Protein AF-A0A2T3M3Y5-F1 (afdb_monomer)

Structure (mmCIF, N/CA/C/O backbone):
data_AF-A0A2T3M3Y5-F1
#
_entry.id   AF-A0A2T3M3Y5-F1
#
loop_
_atom_site.group_PDB
_atom_site.id
_atom_site.type_symbol
_atom_site.label_atom_id
_atom_site.label_alt_id
_atom_site.label_comp_id
_atom_site.label_asym_id
_atom_site.label_entity_id
_atom_site.label_seq_id
_atom_site.pdbx_PDB_ins_code
_atom_site.Cartn_x
_atom_site.Cartn_y
_atom_site.Cartn_z
_atom_site.occupancy
_atom_site.B_iso_or_equiv
_atom_site.auth_seq_id
_atom_site.auth_comp_id
_atom_site.auth_asym_id
_atom_site.auth_atom_id
_atom_site.pdbx_PDB_model_num
ATOM 1 N N . ALA A 1 1 ? -26.005 1.801 27.531 1.00 94.06 1 ALA A N 1
ATOM 2 C CA . ALA A 1 1 ? -24.628 1.594 27.050 1.00 94.06 1 ALA A CA 1
ATOM 3 C C . ALA A 1 1 ? -24.619 1.204 25.573 1.00 94.06 1 ALA A C 1
ATOM 5 O O . ALA A 1 1 ? -24.366 2.079 24.761 1.00 94.06 1 ALA A O 1
ATOM 6 N N . PHE A 1 2 ? -24.997 -0.025 25.191 1.00 97.81 2 PHE A N 1
ATOM 7 C CA . PHE A 1 2 ? -24.933 -0.450 23.780 1.00 97.81 2 PHE A CA 1
ATOM 8 C C . PHE A 1 2 ? -25.790 0.396 22.815 1.00 97.81 2 PHE A C 1
ATOM 10 O O . PHE A 1 2 ? -25.309 0.777 21.758 1.00 97.81 2 PHE A O 1
ATOM 17 N N . THR A 1 3 ? -27.000 0.814 23.206 1.00 97.75 3 THR A N 1
ATOM 18 C CA . THR A 1 3 ? -27.830 1.731 22.394 1.00 97.75 3 THR A CA 1
ATOM 19 C C . THR A 1 3 ? -27.119 3.042 22.041 1.00 97.75 3 THR A C 1
ATOM 21 O O . THR A 1 3 ? -27.344 3.586 20.969 1.00 97.75 3 THR A O 1
ATOM 24 N N . SER A 1 4 ? -26.239 3.551 22.910 1.00 97.56 4 SER A N 1
ATOM 25 C CA . SER A 1 4 ? -25.453 4.754 22.616 1.00 97.56 4 SER A CA 1
ATOM 26 C C . SER A 1 4 ? -24.459 4.510 21.481 1.00 97.56 4 SER A C 1
ATOM 28 O O . SER A 1 4 ? -24.281 5.388 20.650 1.00 97.56 4 SER A O 1
ATOM 30 N N . VAL A 1 5 ? -2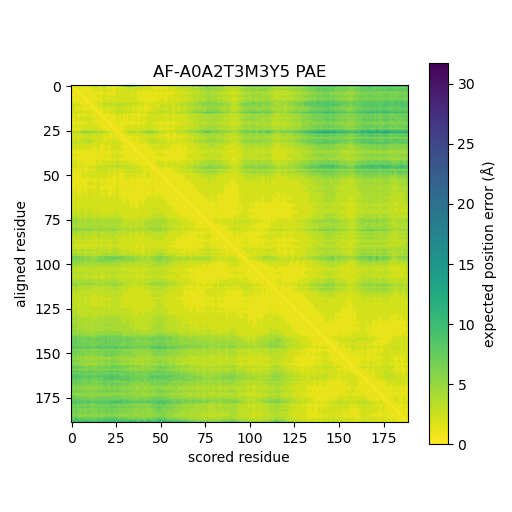3.866 3.312 21.415 1.00 98.38 5 VAL A N 1
ATOM 31 C CA . VAL A 1 5 ? -22.973 2.900 20.320 1.00 98.38 5 VAL A CA 1
ATOM 32 C C . VAL A 1 5 ? -23.743 2.789 19.006 1.00 98.38 5 VAL A C 1
ATOM 34 O O . VAL A 1 5 ? -23.290 3.304 17.993 1.00 98.38 5 VAL A O 1
ATOM 37 N N . GLN A 1 6 ? -24.934 2.181 19.026 1.00 98.31 6 GLN A N 1
ATOM 38 C CA . GLN A 1 6 ? -25.781 2.097 17.830 1.00 98.31 6 GLN A CA 1
ATOM 39 C C . GLN A 1 6 ? -26.158 3.482 17.301 1.00 98.31 6 GLN A C 1
ATOM 41 O O . GLN A 1 6 ? -26.104 3.717 16.100 1.00 98.31 6 GLN A O 1
ATOM 46 N N . GLN A 1 7 ? -26.513 4.403 18.202 1.00 98.00 7 GLN A N 1
ATOM 47 C CA . GLN A 1 7 ? -26.807 5.784 17.828 1.00 98.00 7 GLN A CA 1
ATOM 48 C C . GLN A 1 7 ? -25.583 6.475 17.227 1.00 98.00 7 GLN A C 1
ATOM 50 O O . GLN A 1 7 ? -25.734 7.121 16.201 1.00 98.00 7 GLN A O 1
ATOM 55 N N . ALA A 1 8 ? -24.401 6.294 17.824 1.00 98.06 8 ALA A N 1
ATOM 56 C CA . ALA A 1 8 ? -23.156 6.871 17.327 1.00 98.06 8 ALA A CA 1
ATOM 57 C C . ALA A 1 8 ? -22.806 6.407 15.906 1.00 98.06 8 ALA A C 1
ATOM 59 O O . ALA A 1 8 ? -22.487 7.247 15.072 1.00 98.06 8 ALA A O 1
ATOM 60 N N . ALA A 1 9 ? -22.922 5.104 15.628 1.00 97.62 9 ALA A N 1
ATOM 61 C CA . ALA A 1 9 ? -22.722 4.553 14.285 1.00 97.62 9 ALA A CA 1
ATOM 62 C C . ALA A 1 9 ? -23.732 5.146 13.287 1.00 97.62 9 ALA A C 1
ATOM 64 O O . ALA A 1 9 ? -23.363 5.761 12.295 1.00 97.62 9 ALA A O 1
ATOM 65 N N . ASN A 1 10 ? -25.028 5.089 13.616 1.00 97.19 10 ASN A N 1
ATOM 66 C CA . ASN A 1 10 ? -26.085 5.600 12.737 1.00 97.19 10 ASN A CA 1
ATOM 67 C C . ASN A 1 10 ? -25.976 7.110 12.452 1.00 97.19 10 ASN A C 1
ATOM 69 O O . ASN A 1 10 ? -26.445 7.569 11.411 1.00 97.19 10 ASN A O 1
ATOM 73 N N . SER A 1 11 ? -25.439 7.897 13.392 1.00 97.19 11 SER A N 1
ATOM 74 C CA . SER A 1 11 ? -25.263 9.343 13.228 1.00 97.19 11 SER A CA 1
ATOM 75 C C . SER A 1 11 ? -23.893 9.747 12.686 1.00 97.19 11 SER A C 1
ATOM 77 O O . SER A 1 11 ? -23.721 10.928 12.391 1.00 97.19 11 SER A O 1
ATOM 79 N N . GLY A 1 12 ? -22.931 8.821 12.597 1.00 97.44 12 GLY A N 1
ATOM 80 C CA . GLY A 1 12 ? -21.529 9.137 12.307 1.00 97.44 12 GLY A CA 1
ATOM 81 C C . GLY A 1 12 ? -20.889 10.053 13.359 1.00 97.44 12 GLY A C 1
ATOM 82 O O . GLY A 1 12 ? -20.064 10.894 13.020 1.00 97.44 12 GLY A O 1
ATOM 83 N N . ASP A 1 13 ? -21.317 9.955 14.624 1.00 97.88 13 ASP A N 1
ATOM 84 C CA . ASP A 1 13 ? -20.788 10.773 15.727 1.00 97.88 13 ASP A CA 1
ATOM 85 C C . ASP A 1 13 ? -20.611 9.920 16.987 1.00 97.88 13 ASP A C 1
ATOM 87 O O . ASP A 1 13 ? -21.551 9.685 17.756 1.00 97.88 13 ASP A O 1
ATOM 91 N N . ALA A 1 14 ? -19.377 9.477 17.225 1.00 97.81 14 ALA A N 1
ATOM 92 C CA . ALA A 1 14 ? -19.000 8.699 18.395 1.00 97.81 14 ALA A CA 1
ATOM 93 C C . ALA A 1 14 ? -18.346 9.550 19.491 1.00 97.81 14 ALA A C 1
ATOM 95 O O . ALA A 1 14 ? -17.758 8.997 20.427 1.00 97.81 14 ALA A O 1
ATOM 96 N N . SER A 1 15 ? -18.488 10.882 19.460 1.00 96.50 15 SER A N 1
ATOM 97 C CA . SER A 1 15 ? -17.907 11.794 20.461 1.00 96.50 15 SER A CA 1
ATOM 98 C C . SER A 1 15 ? -18.300 11.447 21.905 1.00 96.50 15 SER A C 1
ATOM 100 O O . SER A 1 15 ? -17.492 11.589 22.825 1.00 96.50 15 SER A O 1
ATOM 102 N N . ASN A 1 16 ? -19.510 10.912 22.097 1.00 95.25 16 ASN A N 1
ATOM 103 C CA . ASN A 1 16 ? -20.049 10.502 23.396 1.00 95.25 16 ASN A CA 1
ATOM 104 C C . ASN A 1 16 ? -19.650 9.075 23.827 1.00 95.25 16 ASN A C 1
ATOM 106 O O . ASN A 1 16 ? -19.978 8.651 24.942 1.00 95.25 16 ASN A O 1
ATOM 110 N N . ILE A 1 17 ? -18.950 8.312 22.982 1.00 98.25 17 ILE A N 1
ATOM 111 C CA . ILE A 1 17 ? -18.514 6.949 23.301 1.00 98.25 17 ILE A CA 1
ATOM 112 C C . ILE A 1 17 ? -17.210 7.002 24.097 1.00 98.25 17 ILE A C 1
ATOM 114 O O . ILE A 1 17 ? -16.112 7.144 23.566 1.00 98.25 17 ILE A O 1
ATOM 118 N N . THR A 1 18 ? -17.336 6.880 25.415 1.00 97.94 18 THR A N 1
ATOM 119 C CA . THR A 1 18 ? -16.201 6.854 26.348 1.00 97.94 18 THR A CA 1
ATOM 120 C C . THR A 1 18 ? -15.878 5.429 26.800 1.00 97.94 18 THR A C 1
ATOM 122 O O . THR A 1 18 ? -16.712 4.528 26.696 1.00 97.94 18 THR A O 1
ATOM 125 N N . ALA A 1 19 ? -14.700 5.225 27.402 1.00 97.88 19 ALA A N 1
ATOM 126 C CA . ALA A 1 19 ? -14.348 3.946 28.029 1.00 97.88 19 ALA A CA 1
ATOM 127 C C . ALA A 1 19 ? -15.374 3.508 29.094 1.00 97.88 19 ALA A C 1
ATOM 129 O O . ALA A 1 19 ? -15.642 2.322 29.246 1.00 97.88 19 ALA A O 1
ATOM 130 N N . SER A 1 20 ? -15.998 4.461 29.799 1.00 97.88 20 SER A N 1
ATOM 131 C CA . SER A 1 20 ? -17.076 4.172 30.756 1.00 97.88 20 SER A CA 1
ATOM 132 C C . SER A 1 20 ? -18.322 3.610 30.060 1.00 97.88 20 SER A C 1
ATOM 134 O O . SER A 1 20 ? -18.911 2.642 30.537 1.00 97.88 20 SER A O 1
ATOM 136 N N . VAL A 1 21 ? -18.695 4.164 28.898 1.00 98.00 21 VAL A N 1
ATOM 137 C CA . VAL A 1 21 ? -19.825 3.663 28.096 1.00 98.00 21 VAL A CA 1
ATOM 138 C C . VAL A 1 21 ? -19.554 2.241 27.609 1.00 98.00 21 VAL A C 1
ATOM 140 O O . VAL A 1 21 ? -20.422 1.385 27.774 1.00 98.00 21 VAL A O 1
ATOM 143 N N . LEU A 1 22 ? -18.362 1.970 27.063 1.00 98.25 22 LEU A N 1
ATOM 144 C CA . LEU A 1 22 ? -17.989 0.624 26.613 1.00 98.25 22 LEU A CA 1
ATOM 145 C C . LEU A 1 22 ? -17.912 -0.371 27.781 1.00 98.25 22 LEU A C 1
ATOM 147 O O . LEU A 1 22 ? -18.459 -1.466 27.685 1.00 98.25 22 LEU A O 1
ATOM 151 N N . GLY A 1 23 ? -17.347 0.029 28.924 1.00 97.94 23 GLY A N 1
ATOM 152 C CA . GLY A 1 23 ? -17.235 -0.816 30.121 1.00 97.94 23 GLY A CA 1
ATOM 153 C C . GLY A 1 23 ? -18.569 -1.213 30.764 1.00 97.94 23 GLY A C 1
ATOM 154 O O . GLY A 1 23 ? -18.626 -2.170 31.531 1.00 97.94 23 GLY A O 1
ATOM 155 N N . GLN A 1 24 ? -19.662 -0.515 30.444 1.00 98.31 24 GLN A N 1
ATOM 156 C CA . GLN A 1 24 ? -21.014 -0.891 30.870 1.00 98.31 24 GLN A CA 1
ATOM 157 C C . GLN A 1 24 ? -21.667 -1.950 29.962 1.00 98.31 24 GLN A C 1
ATOM 159 O O . GLN A 1 24 ? -22.750 -2.448 30.283 1.00 98.31 24 GLN A O 1
ATOM 164 N N . ILE A 1 25 ? -21.060 -2.290 28.820 1.00 98.06 25 ILE A N 1
ATOM 165 C CA . ILE A 1 25 ? -21.560 -3.320 27.905 1.00 98.06 25 ILE A CA 1
ATOM 166 C C . ILE A 1 25 ? -21.048 -4.679 28.387 1.00 98.06 25 ILE A C 1
ATOM 168 O O . ILE A 1 25 ? -19.849 -4.936 28.445 1.00 98.06 25 ILE A O 1
ATOM 172 N N . ARG A 1 26 ? -21.971 -5.567 28.770 1.00 97.06 26 ARG A N 1
ATOM 173 C CA . ARG A 1 26 ? -21.623 -6.897 29.287 1.00 97.06 26 ARG A CA 1
ATOM 174 C C . ARG A 1 26 ? -20.848 -7.701 28.240 1.00 97.06 26 ARG A C 1
ATOM 176 O O . ARG A 1 26 ? -21.279 -7.761 27.096 1.00 97.06 26 ARG A O 1
ATOM 183 N N . ALA A 1 27 ? -19.791 -8.379 28.691 1.00 93.88 27 ALA A N 1
ATOM 184 C CA . ALA A 1 27 ? -18.929 -9.253 27.888 1.00 93.88 27 ALA A CA 1
ATOM 185 C C . ALA A 1 27 ? -18.137 -8.560 26.764 1.00 93.88 27 ALA A C 1
ATOM 187 O O . ALA A 1 27 ? -17.523 -9.256 25.963 1.00 93.88 27 ALA A O 1
ATOM 188 N N . LEU A 1 28 ? -18.109 -7.225 26.733 1.00 98.00 28 LEU A N 1
ATOM 189 C CA . LEU A 1 28 ? -17.247 -6.478 25.828 1.00 98.00 28 LEU A CA 1
ATOM 190 C C . LEU A 1 28 ? -15.829 -6.377 26.410 1.00 98.00 28 LEU A C 1
ATOM 192 O O . LEU A 1 28 ? -15.655 -5.995 27.571 1.00 98.00 28 LEU A O 1
ATOM 196 N N . THR A 1 29 ? -14.823 -6.685 25.601 1.00 97.69 29 THR A N 1
ATOM 197 C CA . THR A 1 29 ? -13.400 -6.523 25.923 1.00 97.69 29 THR A CA 1
ATOM 198 C C . THR A 1 29 ? -12.788 -5.465 25.020 1.00 97.69 29 THR A C 1
ATOM 200 O O . THR A 1 29 ? -13.003 -5.492 23.814 1.00 97.69 29 THR A O 1
ATOM 203 N N . PHE A 1 30 ? -12.051 -4.516 25.598 1.00 98.38 30 PHE A N 1
ATOM 204 C CA . PHE A 1 30 ? -11.441 -3.411 24.858 1.00 98.38 30 PHE A CA 1
ATOM 205 C C . PHE A 1 30 ? -10.237 -2.842 25.618 1.00 98.38 30 PHE A C 1
ATOM 207 O O . PHE A 1 30 ? -10.148 -2.970 26.845 1.00 98.38 30 PHE A O 1
ATOM 214 N N . SER A 1 31 ? -9.338 -2.165 24.904 1.00 97.69 31 SER A N 1
ATOM 215 C CA . SER A 1 31 ? -8.232 -1.406 25.491 1.00 97.69 31 SER A CA 1
ATOM 216 C C . SER A 1 31 ? -8.593 0.074 25.600 1.00 97.69 31 SER A C 1
ATOM 218 O O . SER A 1 31 ? -8.824 0.753 24.602 1.00 97.69 31 SER A O 1
ATOM 220 N N . SER A 1 32 ? -8.605 0.631 26.813 1.00 96.38 32 SER A N 1
ATOM 221 C CA . SER A 1 32 ? -8.929 2.054 27.008 1.00 96.38 32 SER A CA 1
ATOM 222 C C . SER A 1 32 ? -7.941 3.012 26.323 1.00 96.38 32 SER A C 1
ATOM 224 O O . SER A 1 32 ? -8.305 4.157 26.057 1.00 96.38 32 SER A O 1
ATOM 226 N N . GLY A 1 33 ? -6.728 2.553 25.993 1.00 96.50 33 GLY A N 1
ATOM 227 C CA . GLY A 1 33 ? -5.750 3.323 25.217 1.00 96.50 33 GLY A CA 1
ATOM 228 C C . GLY A 1 33 ? -6.176 3.582 23.768 1.00 96.50 33 GLY A C 1
ATOM 229 O O . GLY A 1 33 ? -5.780 4.590 23.192 1.00 96.50 33 GLY A O 1
ATOM 230 N N . ASN A 1 34 ? -7.053 2.741 23.211 1.00 97.81 34 ASN A N 1
ATOM 231 C CA . ASN A 1 34 ? -7.428 2.757 21.792 1.00 97.81 34 ASN A CA 1
ATOM 232 C C . ASN A 1 34 ? -8.780 3.451 21.533 1.00 97.81 34 ASN A C 1
ATOM 234 O O . ASN A 1 34 ? -9.328 3.392 20.436 1.00 97.81 34 ASN A O 1
ATOM 238 N N . MET A 1 35 ? -9.326 4.163 22.527 1.00 98.12 35 MET A N 1
ATOM 239 C CA . MET A 1 35 ? -10.656 4.791 22.453 1.00 98.12 35 MET A CA 1
ATOM 240 C C . MET A 1 35 ? -10.830 5.806 21.317 1.00 98.12 35 MET A C 1
ATOM 242 O O . MET A 1 35 ? -11.957 6.058 20.898 1.00 98.12 35 MET A O 1
ATOM 246 N N . LEU A 1 36 ? -9.759 6.456 20.858 1.00 97.56 36 LEU A N 1
ATOM 247 C CA . LEU A 1 36 ? -9.827 7.325 19.677 1.00 97.56 36 LEU A CA 1
ATOM 248 C C . LEU A 1 36 ? -10.077 6.495 18.414 1.00 97.56 36 LEU A C 1
ATOM 250 O O . LEU A 1 36 ? -11.010 6.787 17.674 1.00 97.56 36 LEU A O 1
ATOM 254 N N . SER A 1 37 ? -9.309 5.422 18.231 1.00 98.19 37 SER A N 1
ATOM 255 C CA . SER A 1 37 ? -9.429 4.515 17.089 1.00 98.19 37 SER A CA 1
ATOM 256 C C . SER A 1 37 ? -10.775 3.795 17.066 1.00 98.19 37 SER A C 1
ATOM 258 O O . SER A 1 37 ? -11.403 3.727 16.016 1.00 98.19 37 SER A O 1
ATOM 260 N N . TYR A 1 38 ? -11.276 3.331 18.217 1.00 98.62 38 TYR A N 1
ATOM 261 C CA . TYR A 1 38 ? -12.608 2.719 18.280 1.00 98.62 38 TYR A CA 1
ATOM 262 C C . TYR A 1 38 ? -13.716 3.701 17.900 1.00 98.62 38 TYR A C 1
ATOM 264 O O . TYR A 1 38 ? -14.657 3.308 17.224 1.00 98.62 38 TYR A O 1
ATOM 272 N N . ARG A 1 39 ? -13.622 4.969 18.322 1.00 98.56 39 ARG A N 1
ATOM 273 C CA . ARG A 1 39 ? -14.619 5.989 17.963 1.00 98.56 39 ARG A CA 1
ATOM 274 C C . ARG A 1 39 ? -14.638 6.258 16.469 1.00 98.56 39 ARG A C 1
ATOM 276 O O . ARG A 1 39 ? -15.707 6.163 15.886 1.00 98.56 39 ARG A O 1
ATOM 283 N N . SER A 1 40 ? -13.469 6.491 15.874 1.00 97.81 40 SER A N 1
ATOM 284 C CA . SER A 1 40 ? -13.348 6.660 14.423 1.00 97.81 40 SER A CA 1
ATOM 285 C C . SER A 1 40 ? -13.942 5.460 13.684 1.00 97.81 40 SER A C 1
ATOM 287 O O . SER A 1 40 ? -14.761 5.629 12.795 1.00 97.81 40 SER A O 1
ATOM 289 N N . ALA A 1 41 ? -13.610 4.239 14.113 1.00 98.06 41 ALA A N 1
ATOM 290 C CA . ALA A 1 41 ? -14.135 3.038 13.477 1.00 98.06 41 ALA A CA 1
ATOM 291 C C . ALA A 1 41 ? -15.656 2.890 13.643 1.00 98.06 41 ALA A C 1
ATOM 293 O O . ALA A 1 41 ? -16.308 2.422 12.725 1.00 98.06 41 ALA A O 1
ATOM 294 N N . ILE A 1 42 ? -16.232 3.289 14.784 1.00 98.50 42 ILE A N 1
ATOM 295 C CA . ILE A 1 42 ? -17.690 3.307 14.990 1.00 98.50 42 ILE A CA 1
ATOM 296 C C . ILE A 1 42 ? -18.362 4.339 14.074 1.00 98.50 42 ILE A C 1
ATOM 298 O O . ILE A 1 42 ? -19.447 4.060 13.579 1.00 98.50 42 ILE A O 1
ATOM 302 N N . GLU A 1 43 ? -17.749 5.505 13.861 1.00 98.12 43 GLU A N 1
ATOM 303 C CA . GLU A 1 43 ? -18.265 6.561 12.971 1.00 98.12 43 GLU A CA 1
ATOM 304 C C . GLU A 1 43 ? -18.304 6.118 11.502 1.00 98.12 43 GLU A C 1
ATOM 306 O O . GLU A 1 43 ? -19.202 6.530 10.769 1.00 98.12 43 GLU A O 1
ATOM 311 N N . ASP A 1 44 ? -17.378 5.244 11.099 1.00 96.88 44 ASP A N 1
ATOM 312 C CA . ASP A 1 44 ? -17.328 4.664 9.753 1.00 96.88 44 ASP A CA 1
ATOM 313 C C . ASP A 1 44 ? -18.385 3.563 9.527 1.00 96.88 44 ASP A C 1
ATOM 315 O O . ASP A 1 44 ? -18.694 3.214 8.383 1.00 96.88 44 ASP A O 1
ATOM 319 N N . GLU A 1 45 ? -18.956 2.990 10.594 1.00 97.50 45 GLU A N 1
ATOM 320 C CA . GLU A 1 45 ? -19.971 1.942 10.480 1.00 97.50 45 GLU A CA 1
ATOM 321 C C . GLU A 1 45 ? -21.367 2.530 10.243 1.00 97.50 45 GLU A C 1
ATOM 323 O O . GLU A 1 45 ? -21.877 3.332 11.019 1.00 97.50 45 GLU A O 1
ATOM 328 N N . SER A 1 46 ? -22.067 2.027 9.224 1.00 95.44 46 SER A N 1
ATOM 329 C CA . SER A 1 46 ? -23.465 2.420 8.968 1.00 95.44 46 SER A CA 1
ATOM 330 C C . SER A 1 46 ? -24.461 1.894 10.011 1.00 95.44 46 SER A C 1
ATOM 332 O O . SER A 1 46 ? -25.540 2.463 10.170 1.00 95.44 46 SER A O 1
ATOM 334 N N . ALA A 1 47 ? -24.124 0.792 10.690 1.00 97.12 47 ALA A N 1
ATOM 335 C CA . ALA A 1 47 ? -24.896 0.205 11.779 1.00 97.12 47 ALA A CA 1
ATOM 336 C C . ALA A 1 47 ? -24.061 -0.836 12.540 1.00 97.12 47 ALA A C 1
ATOM 338 O O . ALA A 1 47 ? -23.277 -1.574 11.950 1.00 97.12 47 ALA A O 1
ATOM 339 N N . ILE A 1 48 ? -24.320 -0.982 13.843 1.00 98.25 48 ILE A N 1
ATOM 340 C CA . ILE A 1 48 ? -23.746 -2.049 14.677 1.00 98.25 48 ILE A CA 1
ATOM 341 C C . ILE A 1 48 ? -24.898 -2.868 15.267 1.00 98.25 48 ILE A C 1
ATOM 343 O O . ILE A 1 48 ? -25.596 -2.433 16.188 1.00 98.25 48 ILE A O 1
ATOM 347 N N . ALA A 1 49 ? -25.137 -4.046 14.689 1.00 97.81 49 ALA A N 1
ATOM 348 C CA . ALA A 1 49 ? -26.355 -4.824 14.930 1.00 97.81 49 ALA A CA 1
ATOM 349 C C . ALA A 1 49 ? -26.486 -5.302 16.383 1.00 97.81 49 ALA A C 1
ATOM 351 O O . ALA A 1 49 ? -27.554 -5.195 16.989 1.00 97.81 49 ALA A O 1
ATOM 352 N N . ASP A 1 50 ? -25.392 -5.796 16.955 1.00 98.25 50 ASP A N 1
ATOM 353 C CA . ASP A 1 50 ? -25.353 -6.350 18.300 1.00 98.25 50 ASP A CA 1
ATOM 354 C C . ASP A 1 50 ? -23.965 -6.186 18.948 1.00 98.25 50 ASP A C 1
ATOM 356 O O . ASP A 1 50 ? -23.037 -5.598 18.387 1.00 98.25 50 ASP A O 1
ATOM 360 N N . VAL A 1 51 ? -23.838 -6.678 20.182 1.00 98.19 51 VAL A N 1
ATOM 361 C CA . VAL A 1 51 ? -22.588 -6.607 20.951 1.00 98.19 51 VAL A CA 1
ATOM 362 C C . VAL A 1 51 ? -21.486 -7.467 20.323 1.00 98.19 51 VAL A C 1
ATOM 364 O O . VAL A 1 51 ? -20.317 -7.127 20.468 1.00 98.19 51 VAL A O 1
ATOM 367 N N . ALA A 1 52 ? -21.827 -8.546 19.610 1.00 98.25 52 ALA A N 1
ATOM 368 C CA . ALA A 1 52 ? -20.833 -9.382 18.942 1.00 98.25 52 ALA A CA 1
ATOM 369 C C . ALA A 1 52 ? -20.232 -8.658 17.727 1.00 98.25 52 ALA A C 1
ATOM 371 O O . ALA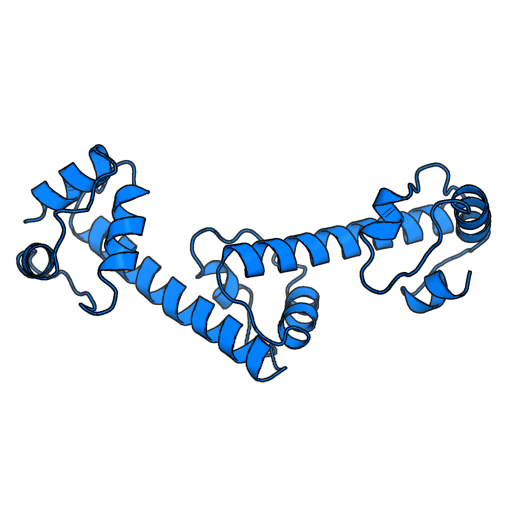 A 1 52 ? -19.017 -8.685 17.547 1.00 98.25 52 ALA A O 1
ATOM 372 N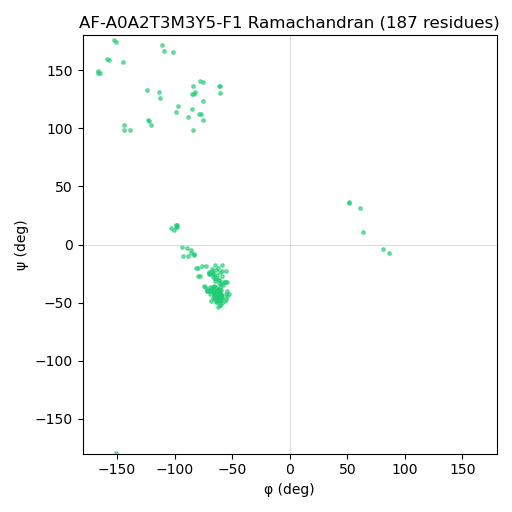 N . ALA A 1 53 ? -21.052 -7.939 16.956 1.00 98.44 53 ALA A N 1
ATOM 373 C CA . ALA A 1 53 ? -20.589 -7.060 15.886 1.00 98.44 53 ALA A CA 1
ATOM 374 C C . ALA A 1 53 ? -19.688 -5.937 16.428 1.00 98.44 53 ALA A C 1
ATOM 376 O O . ALA A 1 53 ? -18.632 -5.669 15.859 1.00 98.44 53 ALA A O 1
ATOM 377 N N . LEU A 1 54 ? -20.050 -5.329 17.566 1.00 98.69 54 LEU A N 1
ATOM 378 C CA . LEU A 1 54 ? -19.185 -4.351 18.234 1.00 98.69 54 LEU A CA 1
ATOM 379 C C . LEU A 1 54 ? -17.853 -4.965 18.683 1.00 98.69 54 LEU A C 1
ATOM 381 O O . LEU A 1 54 ? -16.813 -4.332 18.529 1.00 98.69 54 LEU A O 1
ATOM 385 N N . GLN A 1 55 ? -17.873 -6.181 19.237 1.00 98.69 55 GLN A N 1
ATOM 386 C CA . GLN A 1 55 ? -16.645 -6.860 19.648 1.00 98.69 55 GLN A CA 1
ATOM 387 C C . GLN A 1 55 ? -15.740 -7.132 18.443 1.00 98.69 55 GLN A C 1
ATOM 389 O O . GLN A 1 55 ? -14.560 -6.813 18.497 1.00 98.69 55 GLN A O 1
ATOM 394 N N . ALA A 1 56 ? -16.297 -7.626 17.335 1.00 98.50 56 ALA A N 1
ATOM 395 C CA . ALA A 1 56 ? -15.538 -7.866 16.109 1.00 98.50 56 ALA A CA 1
ATOM 396 C C . ALA A 1 56 ? -14.920 -6.577 15.537 1.00 98.50 56 ALA A C 1
ATOM 398 O O . ALA A 1 56 ? -13.785 -6.598 15.061 1.00 98.50 56 ALA A O 1
ATOM 399 N N . LEU A 1 57 ? -15.635 -5.448 15.612 1.00 98.56 57 LEU A N 1
ATOM 400 C CA . LEU A 1 57 ? -15.102 -4.140 15.227 1.00 98.56 57 LEU A CA 1
ATOM 401 C C . LEU A 1 57 ? -13.906 -3.741 16.101 1.00 98.56 57 LEU A C 1
ATOM 403 O O . LEU A 1 57 ? -12.874 -3.331 15.576 1.00 98.56 57 LEU A O 1
ATOM 407 N N . ILE A 1 58 ? -14.031 -3.881 17.422 1.00 98.62 58 ILE A N 1
ATOM 408 C CA . ILE A 1 58 ? -12.956 -3.572 18.375 1.00 98.62 58 ILE A CA 1
ATOM 409 C C . ILE A 1 58 ? -11.732 -4.457 18.124 1.00 98.62 58 ILE A C 1
ATOM 411 O O . ILE A 1 58 ? -10.625 -3.935 18.002 1.00 98.62 58 ILE A O 1
ATOM 415 N N . ASP A 1 59 ? -11.937 -5.764 17.962 1.00 98.69 59 ASP A N 1
ATOM 416 C CA . ASP A 1 59 ? -10.863 -6.720 17.681 1.00 98.69 59 ASP A CA 1
ATOM 417 C C . ASP A 1 59 ? -10.168 -6.392 16.346 1.00 98.69 59 ASP A C 1
ATOM 419 O O . ASP A 1 59 ? -8.942 -6.443 16.249 1.00 98.69 59 ASP A O 1
ATOM 423 N N . SER A 1 60 ? -10.935 -5.991 15.324 1.00 98.50 60 SER A N 1
ATOM 424 C CA . SER A 1 60 ? -10.406 -5.534 14.031 1.00 98.50 60 SER A CA 1
ATOM 425 C C . SER A 1 60 ? -9.577 -4.255 14.161 1.00 98.50 60 SER A C 1
ATOM 427 O O . SER A 1 60 ? -8.525 -4.148 13.531 1.00 98.50 60 SER A O 1
ATOM 429 N N . VAL A 1 61 ? -10.013 -3.290 14.975 1.00 98.69 61 VAL A N 1
ATOM 430 C CA . VAL A 1 61 ? -9.238 -2.068 15.236 1.00 98.69 61 VAL A CA 1
ATOM 431 C C . VAL A 1 61 ? -7.935 -2.400 15.957 1.00 98.69 61 VAL A C 1
ATOM 433 O O . VAL A 1 61 ? -6.880 -1.907 15.560 1.00 98.69 61 VAL A O 1
ATOM 436 N N . ASP A 1 62 ? -7.977 -3.258 16.973 1.00 98.62 62 ASP A N 1
ATOM 437 C CA . ASP A 1 62 ? -6.779 -3.656 17.715 1.00 98.62 62 ASP A CA 1
ATOM 438 C C . ASP A 1 62 ? -5.783 -4.402 16.818 1.00 98.62 62 ASP A C 1
ATOM 440 O O . ASP A 1 62 ? -4.591 -4.083 16.820 1.00 98.62 62 ASP A O 1
ATOM 444 N N . ALA A 1 63 ? -6.266 -5.334 15.991 1.00 98.56 63 ALA A N 1
ATOM 445 C CA . ALA A 1 63 ? -5.442 -6.023 15.001 1.00 98.56 63 ALA A CA 1
ATOM 446 C C . ALA A 1 63 ? -4.820 -5.042 13.994 1.00 98.56 63 ALA A C 1
ATOM 448 O O . ALA A 1 63 ? -3.624 -5.131 13.715 1.00 98.56 63 ALA A O 1
ATOM 449 N N . SER A 1 64 ? -5.594 -4.066 13.510 1.00 98.75 64 SER A N 1
ATOM 450 C CA . SER A 1 64 ? -5.113 -3.032 12.590 1.00 98.75 64 SER A CA 1
ATOM 451 C C . SER A 1 64 ? -4.011 -2.172 13.197 1.00 98.75 64 SER A C 1
ATOM 453 O O . SER A 1 64 ? -3.045 -1.848 12.508 1.00 98.75 64 SER A O 1
ATOM 455 N N . LEU A 1 65 ? -4.128 -1.799 14.474 1.00 98.50 65 LEU A N 1
ATOM 456 C CA . LEU A 1 65 ? -3.106 -1.014 15.171 1.00 98.50 65 LEU A CA 1
ATOM 457 C C . LEU A 1 65 ? -1.803 -1.807 15.329 1.00 98.50 65 LEU A C 1
ATOM 459 O O . LEU A 1 65 ? -0.725 -1.276 15.071 1.00 98.50 65 LEU A O 1
ATOM 463 N N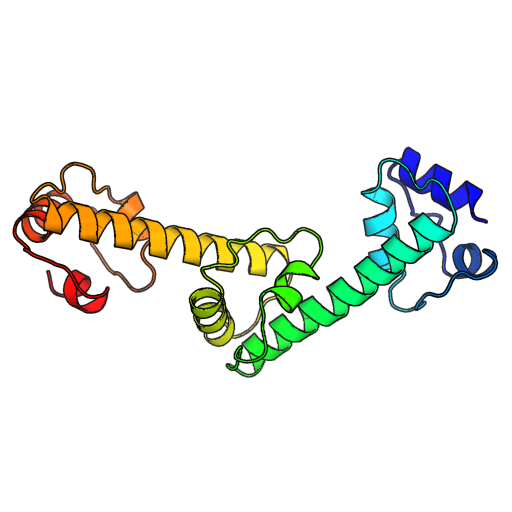 . VAL A 1 66 ? -1.894 -3.086 15.707 1.00 98.56 66 VAL A N 1
ATOM 464 C CA . VAL A 1 66 ? -0.725 -3.975 15.838 1.00 98.56 66 VAL A CA 1
ATOM 465 C C . VAL A 1 66 ? -0.057 -4.222 14.483 1.00 98.56 66 VAL A C 1
ATOM 467 O O . VAL A 1 66 ? 1.172 -4.179 14.373 1.00 98.56 66 VAL A O 1
ATOM 470 N N . ALA A 1 67 ? -0.853 -4.463 13.444 1.00 98.81 67 ALA A N 1
ATOM 471 C CA . ALA A 1 67 ? -0.351 -4.694 12.099 1.00 98.81 67 ALA A CA 1
ATOM 472 C C . ALA A 1 67 ? 0.342 -3.450 11.535 1.00 98.81 67 ALA A C 1
ATOM 474 O O . ALA A 1 67 ? 1.470 -3.546 11.049 1.00 98.81 67 ALA A O 1
ATOM 475 N N . PHE A 1 68 ? -0.270 -2.271 11.680 1.00 98.81 68 PHE A N 1
ATOM 476 C CA . PHE A 1 68 ? 0.343 -1.027 11.227 1.00 98.81 68 PHE A CA 1
ATOM 477 C C . PHE A 1 68 ? 1.625 -0.706 12.007 1.00 98.81 68 PHE A C 1
ATOM 479 O O . PHE A 1 68 ? 2.640 -0.381 11.396 1.00 98.81 68 PHE A O 1
ATOM 486 N N . ALA A 1 69 ? 1.643 -0.906 13.329 1.00 98.62 69 ALA A N 1
ATOM 487 C CA . ALA A 1 69 ? 2.864 -0.758 14.125 1.00 98.62 69 ALA A CA 1
ATOM 488 C C . ALA A 1 69 ? 3.985 -1.711 13.669 1.00 98.62 69 ALA A C 1
ATOM 490 O O . ALA A 1 69 ? 5.159 -1.346 13.703 1.00 98.62 69 ALA A O 1
ATOM 491 N N . SER A 1 70 ? 3.634 -2.914 13.203 1.00 98.69 70 SER A N 1
ATOM 492 C CA . SER A 1 70 ? 4.603 -3.872 12.652 1.00 98.69 70 SER A CA 1
ATOM 493 C C . SER A 1 70 ? 5.201 -3.381 11.329 1.00 98.69 70 SER A C 1
ATOM 495 O O . SER A 1 70 ? 6.404 -3.509 11.118 1.00 98.69 70 SER A O 1
ATOM 497 N N . VAL A 1 71 ? 4.393 -2.749 10.470 1.00 98.88 71 VAL A N 1
ATOM 498 C CA . VAL A 1 71 ? 4.873 -2.101 9.235 1.00 98.88 71 VAL A CA 1
ATOM 499 C C . VAL A 1 71 ? 5.772 -0.899 9.545 1.00 98.88 71 VAL A C 1
ATOM 501 O O . VAL A 1 71 ? 6.827 -0.744 8.933 1.00 98.88 71 VAL A O 1
ATOM 504 N N . GLN A 1 72 ? 5.411 -0.077 10.533 1.00 98.75 72 GLN A N 1
ATOM 505 C CA . GLN A 1 72 ? 6.252 1.042 10.973 1.00 98.75 72 GLN A CA 1
ATOM 506 C C . GLN A 1 72 ? 7.604 0.562 11.511 1.00 98.75 72 GLN A C 1
ATOM 508 O O . GLN A 1 72 ? 8.640 1.147 11.192 1.00 98.75 72 GLN A O 1
ATOM 513 N N . ALA A 1 73 ? 7.595 -0.518 12.298 1.00 98.62 73 ALA A N 1
ATOM 514 C CA . ALA A 1 73 ? 8.812 -1.138 12.798 1.00 98.62 73 ALA A CA 1
ATOM 515 C C . ALA A 1 73 ? 9.692 -1.626 11.641 1.00 98.62 73 ALA A C 1
ATOM 517 O O . ALA A 1 73 ? 10.863 -1.259 11.601 1.00 98.62 73 ALA A O 1
ATOM 518 N N . ALA A 1 74 ? 9.109 -2.351 10.681 1.00 98.69 74 ALA A N 1
ATOM 519 C CA . ALA A 1 74 ? 9.798 -2.857 9.496 1.00 98.69 74 ALA A CA 1
ATOM 520 C C . ALA A 1 74 ? 10.511 -1.763 8.687 1.00 98.69 74 ALA A C 1
ATOM 522 O O . ALA A 1 74 ? 11.670 -1.944 8.314 1.00 98.69 74 ALA A O 1
ATOM 523 N N . ALA A 1 75 ? 9.851 -0.622 8.463 1.00 98.56 75 ALA A N 1
ATOM 524 C CA . ALA A 1 75 ? 10.477 0.535 7.824 1.00 98.56 75 ALA A CA 1
ATOM 525 C C . ALA A 1 75 ? 11.651 1.064 8.665 1.00 98.56 75 ALA A C 1
ATOM 527 O O . ALA A 1 75 ? 12.791 1.118 8.214 1.00 98.56 75 ALA A O 1
ATOM 528 N N . SER A 1 76 ? 11.409 1.350 9.949 1.00 97.88 76 SER A N 1
ATOM 529 C CA . SER A 1 76 ? 12.435 1.924 10.833 1.00 97.88 76 SER A CA 1
ATOM 530 C C . SER A 1 76 ? 13.659 1.024 11.065 1.00 97.88 76 SER A C 1
ATOM 532 O O . SER A 1 76 ? 14.741 1.527 11.368 1.00 97.88 76 SER A O 1
ATOM 534 N N . SER A 1 77 ? 13.503 -0.299 10.938 1.00 97.88 77 SER A N 1
ATOM 535 C CA . SER A 1 77 ? 14.593 -1.274 11.030 1.00 97.88 77 SER A CA 1
ATOM 536 C C . SER A 1 77 ? 15.200 -1.644 9.678 1.00 97.88 77 SER A C 1
ATOM 538 O O . SER A 1 77 ? 16.128 -2.451 9.651 1.00 97.88 77 SER A O 1
ATOM 540 N N . SER A 1 78 ? 14.672 -1.097 8.578 1.00 98.31 78 SER A N 1
ATOM 541 C CA . SER A 1 78 ? 15.012 -1.476 7.202 1.00 98.31 78 SER A CA 1
ATOM 542 C C . SER A 1 78 ? 14.915 -2.988 6.951 1.00 98.31 78 SER A C 1
ATOM 544 O O . SER A 1 78 ? 15.724 -3.569 6.230 1.00 98.31 78 SER A O 1
ATOM 546 N N . ASP A 1 79 ? 13.930 -3.639 7.577 1.00 98.31 79 ASP A N 1
ATOM 547 C CA . ASP A 1 79 ? 13.679 -5.077 7.452 1.00 98.31 79 ASP A CA 1
ATOM 548 C C . ASP A 1 79 ? 12.175 -5.360 7.488 1.00 98.31 79 ASP A C 1
ATOM 550 O O . ASP A 1 79 ? 11.554 -5.458 8.548 1.00 98.31 79 ASP A O 1
ATOM 554 N N . ALA A 1 80 ? 11.595 -5.530 6.302 1.00 98.38 80 ALA A N 1
ATOM 555 C CA . ALA A 1 80 ? 10.190 -5.873 6.126 1.00 98.38 80 ALA A CA 1
ATOM 556 C C . ALA A 1 80 ? 9.948 -7.366 5.877 1.00 98.38 80 ALA A C 1
ATOM 558 O O . ALA A 1 80 ? 8.845 -7.739 5.487 1.00 98.38 80 ALA A O 1
ATOM 559 N N . SER A 1 81 ? 10.924 -8.244 6.133 1.00 97.31 81 SER A N 1
ATOM 560 C CA . SER A 1 81 ? 10.778 -9.692 5.891 1.00 97.31 81 SER A CA 1
ATOM 561 C C . SER A 1 81 ? 9.616 -10.337 6.665 1.00 97.31 81 SER A C 1
ATOM 563 O O . SER A 1 81 ? 9.092 -11.375 6.260 1.00 97.31 81 SER A O 1
ATOM 565 N N . SER A 1 82 ? 9.187 -9.704 7.762 1.00 95.81 82 SER A N 1
ATOM 566 C CA . SER A 1 82 ? 8.043 -10.120 8.580 1.00 95.81 82 SER A CA 1
ATOM 567 C C . SER A 1 82 ? 6.691 -9.546 8.131 1.00 95.81 82 SER A C 1
ATOM 569 O O . SER A 1 82 ? 5.655 -9.995 8.623 1.00 95.81 82 SER A O 1
ATOM 571 N N . VAL A 1 83 ? 6.668 -8.581 7.204 1.00 98.38 83 VAL A N 1
ATOM 572 C CA . VAL A 1 83 ? 5.427 -8.007 6.666 1.00 98.38 83 VAL A CA 1
ATOM 573 C C . VAL A 1 83 ? 4.840 -8.986 5.660 1.00 98.38 83 VAL A C 1
ATOM 575 O O . VAL A 1 83 ? 5.414 -9.226 4.603 1.00 98.38 83 VAL A O 1
ATOM 578 N N . THR A 1 84 ? 3.695 -9.571 5.988 1.00 98.31 84 THR A N 1
ATOM 579 C CA . THR A 1 84 ? 3.022 -10.572 5.148 1.00 98.31 84 THR A CA 1
ATOM 580 C C . THR A 1 84 ? 1.729 -10.025 4.550 1.00 98.31 84 THR A C 1
ATOM 582 O O . THR A 1 84 ? 1.246 -8.965 4.948 1.00 98.31 84 THR A O 1
ATOM 585 N N . VAL A 1 85 ? 1.117 -10.787 3.638 1.00 98.31 85 VAL A N 1
ATOM 586 C CA . VAL A 1 85 ? -0.245 -10.512 3.152 1.00 98.31 85 VAL A CA 1
ATOM 587 C C . VAL A 1 85 ? -1.235 -10.415 4.318 1.00 98.31 85 VAL A C 1
ATOM 589 O O . VAL A 1 85 ? -2.070 -9.519 4.326 1.00 98.31 85 VAL A O 1
ATOM 592 N N . ASP A 1 86 ? -1.110 -11.269 5.337 1.00 98.19 86 ASP A N 1
ATOM 593 C CA . ASP A 1 86 ? -1.981 -11.228 6.517 1.00 98.19 86 ASP A CA 1
ATOM 594 C C . ASP A 1 86 ? -1.752 -9.965 7.356 1.00 98.19 86 ASP A C 1
ATOM 596 O O . ASP A 1 86 ? -2.710 -9.368 7.847 1.00 98.19 86 ASP A O 1
ATOM 600 N N . THR A 1 87 ? -0.497 -9.514 7.475 1.00 98.44 87 THR A N 1
ATOM 601 C CA . THR A 1 87 ? -0.165 -8.236 8.121 1.00 98.44 87 THR A CA 1
ATOM 602 C C . THR A 1 87 ? -0.863 -7.080 7.410 1.00 98.44 87 THR A C 1
ATOM 604 O O . THR A 1 87 ? -1.537 -6.289 8.059 1.00 98.44 87 THR A O 1
ATOM 607 N N . LEU A 1 88 ? -0.740 -6.990 6.083 1.00 98.56 88 LEU A N 1
ATOM 608 C CA . LEU A 1 88 ? -1.345 -5.904 5.308 1.00 98.56 88 LEU A CA 1
ATOM 609 C C . LEU A 1 88 ? -2.884 -5.984 5.310 1.00 98.56 88 LEU A C 1
ATOM 611 O O . LEU A 1 88 ? -3.538 -4.963 5.500 1.00 98.56 88 LEU A O 1
ATOM 615 N N . ASN A 1 89 ? -3.468 -7.184 5.208 1.00 98.19 89 ASN A N 1
ATOM 616 C CA . ASN A 1 89 ? -4.923 -7.400 5.275 1.00 98.19 89 ASN A CA 1
ATOM 617 C C . ASN A 1 89 ? -5.543 -6.983 6.614 1.00 98.19 89 ASN A C 1
ATOM 619 O O . ASN A 1 89 ? -6.717 -6.620 6.664 1.00 98.19 89 ASN A O 1
ATOM 623 N N . ALA A 1 90 ? -4.788 -7.067 7.711 1.00 98.50 90 ALA A N 1
ATOM 624 C CA . ALA A 1 90 ? -5.277 -6.665 9.024 1.00 98.50 90 ALA A CA 1
ATOM 625 C C . ALA A 1 90 ? -5.395 -5.137 9.177 1.00 98.50 90 ALA A C 1
ATOM 627 O O . ALA A 1 90 ? -6.108 -4.675 10.068 1.00 98.50 90 ALA A O 1
ATOM 628 N N . ILE A 1 91 ? -4.719 -4.350 8.331 1.00 98.69 91 ILE A N 1
ATOM 629 C CA . ILE A 1 91 ? -4.747 -2.885 8.387 1.00 98.69 91 ILE A CA 1
ATOM 630 C C . ILE A 1 91 ? -6.047 -2.386 7.749 1.00 98.69 91 ILE A C 1
ATOM 632 O O . ILE A 1 91 ? -6.255 -2.484 6.540 1.00 98.69 91 ILE A O 1
ATOM 636 N N . ARG A 1 92 ? -6.936 -1.817 8.568 1.00 97.69 92 ARG A N 1
ATOM 637 C CA . ARG A 1 92 ? -8.207 -1.255 8.095 1.00 97.69 92 ARG A CA 1
ATOM 638 C C . ARG A 1 92 ? -7.958 -0.116 7.104 1.00 97.69 92 ARG A C 1
ATOM 640 O O . ARG A 1 92 ? -7.137 0.761 7.353 1.00 97.69 92 ARG A O 1
ATOM 647 N N . GLY A 1 93 ? -8.722 -0.116 6.012 1.00 95.56 93 GLY A N 1
ATOM 648 C CA . GLY A 1 93 ? -8.667 0.917 4.972 1.00 95.56 93 GLY A CA 1
ATOM 649 C C . GLY A 1 93 ? -7.530 0.754 3.960 1.00 95.56 93 GLY A C 1
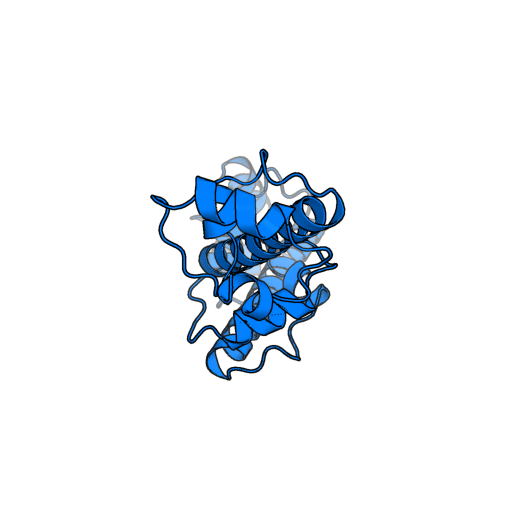ATOM 650 O O . GLY A 1 93 ? -7.487 1.519 3.002 1.00 95.56 93 GLY A O 1
ATOM 651 N N . LEU A 1 94 ? -6.648 -0.234 4.134 1.00 98.19 94 LEU A N 1
ATOM 652 C CA . LEU A 1 94 ? -5.577 -0.523 3.187 1.00 98.19 94 LEU A CA 1
ATOM 653 C C . LEU A 1 94 ? -6.085 -1.415 2.043 1.00 98.19 94 LEU A C 1
ATOM 655 O O . LEU A 1 94 ? -6.798 -2.391 2.271 1.00 98.19 94 LEU A O 1
ATOM 659 N N . THR A 1 95 ? -5.695 -1.093 0.813 1.00 97.12 95 THR A N 1
ATOM 660 C CA . THR A 1 95 ? -5.984 -1.871 -0.400 1.00 97.12 95 THR A CA 1
ATOM 661 C C . THR A 1 95 ? -4.672 -2.214 -1.094 1.00 97.12 95 THR A C 1
ATOM 663 O O . THR A 1 95 ? -3.826 -1.344 -1.261 1.00 97.12 95 THR A O 1
ATOM 666 N N . PHE A 1 96 ? -4.479 -3.471 -1.492 1.00 97.69 96 PHE A N 1
ATOM 667 C CA . PHE A 1 96 ? -3.239 -3.907 -2.140 1.00 97.69 96 PHE A CA 1
ATOM 668 C C . PHE A 1 96 ? -3.436 -5.187 -2.959 1.00 97.69 96 PHE A C 1
ATOM 670 O O . PHE A 1 96 ? -4.372 -5.961 -2.729 1.00 97.69 96 PHE A O 1
ATOM 677 N N . GLY A 1 97 ? -2.522 -5.440 -3.897 1.00 94.38 97 GLY A N 1
ATOM 678 C CA . GLY A 1 97 ? -2.438 -6.700 -4.628 1.00 94.38 97 GLY A CA 1
ATOM 679 C C . GLY A 1 97 ? -1.556 -7.709 -3.896 1.00 94.38 97 GLY A C 1
ATOM 680 O O . GLY A 1 97 ? -0.338 -7.582 -3.887 1.00 94.38 97 GLY A O 1
ATOM 681 N N . GLY A 1 98 ? -2.136 -8.773 -3.329 1.00 93.31 98 GLY A N 1
ATOM 682 C CA . GLY A 1 98 ? -1.368 -9.776 -2.567 1.00 93.31 98 GLY A CA 1
ATOM 683 C C . GLY A 1 98 ? -0.239 -10.481 -3.341 1.00 93.31 98 GLY A C 1
ATOM 684 O O . GLY A 1 98 ? 0.658 -11.046 -2.720 1.00 93.31 98 GLY A O 1
ATOM 685 N N . ALA A 1 99 ? -0.252 -10.430 -4.678 1.00 96.19 99 ALA A N 1
ATOM 686 C CA . ALA A 1 99 ? 0.816 -10.958 -5.529 1.00 96.19 99 ALA A CA 1
ATOM 687 C C . ALA A 1 99 ? 2.128 -10.155 -5.436 1.00 96.19 99 ALA A C 1
ATOM 689 O O . ALA A 1 99 ? 3.194 -10.730 -5.639 1.00 96.19 99 ALA A O 1
ATOM 690 N N . ASN A 1 100 ? 2.053 -8.871 -5.074 1.00 96.94 100 ASN A N 1
ATOM 691 C CA . ASN A 1 100 ? 3.179 -7.932 -5.089 1.00 96.94 100 ASN A CA 1
ATOM 692 C C . ASN A 1 100 ? 3.821 -7.765 -3.699 1.00 96.94 100 ASN A C 1
ATOM 694 O O . ASN A 1 100 ? 4.574 -6.827 -3.456 1.00 96.94 100 ASN A O 1
ATOM 698 N N . VAL A 1 101 ? 3.530 -8.667 -2.749 1.00 97.88 101 VAL A N 1
ATOM 699 C CA . VAL A 1 101 ? 3.985 -8.526 -1.354 1.00 97.88 101 VAL A CA 1
ATOM 700 C C . VAL A 1 101 ? 5.507 -8.430 -1.230 1.00 97.88 101 VAL A C 1
ATOM 702 O O . VAL A 1 101 ? 5.989 -7.681 -0.390 1.00 97.88 101 VAL A O 1
ATOM 705 N N . ALA A 1 102 ? 6.268 -9.132 -2.073 1.00 97.69 102 ALA A N 1
ATOM 706 C CA . ALA A 1 102 ? 7.728 -9.062 -2.054 1.00 97.69 102 ALA A CA 1
ATOM 707 C C . ALA A 1 102 ? 8.243 -7.669 -2.459 1.00 97.69 102 ALA A C 1
ATOM 709 O O . ALA A 1 102 ? 9.168 -7.144 -1.839 1.00 97.69 102 ALA A O 1
ATOM 710 N N . ASP A 1 103 ? 7.607 -7.042 -3.448 1.00 98.38 103 ASP A N 1
ATOM 711 C CA . ASP A 1 103 ? 7.940 -5.686 -3.885 1.00 98.38 103 ASP A CA 1
ATOM 712 C C . ASP A 1 103 ? 7.547 -4.655 -2.820 1.00 98.38 103 ASP A C 1
ATOM 714 O O . ASP A 1 103 ? 8.323 -3.753 -2.503 1.00 98.38 103 ASP A O 1
ATOM 718 N N . TYR A 1 104 ? 6.392 -4.839 -2.173 1.00 98.69 104 TYR A N 1
ATOM 719 C CA . TYR A 1 104 ? 5.987 -4.010 -1.036 1.00 98.69 104 TYR A CA 1
ATOM 720 C C . TYR A 1 104 ? 6.952 -4.130 0.144 1.00 98.69 104 TYR A C 1
ATOM 722 O O . TYR A 1 104 ? 7.274 -3.123 0.767 1.00 98.69 104 TYR A O 1
ATOM 730 N N . GLN A 1 105 ? 7.449 -5.333 0.450 1.00 98.75 105 GLN A N 1
ATOM 731 C CA . GLN A 1 105 ? 8.466 -5.528 1.486 1.00 98.75 105 GLN A CA 1
ATOM 732 C C . GLN A 1 105 ? 9.738 -4.738 1.159 1.00 98.75 105 GLN A C 1
ATOM 734 O O . GLN A 1 105 ? 10.261 -4.035 2.024 1.00 98.75 105 GLN A O 1
ATOM 739 N N . ALA A 1 106 ? 10.220 -4.818 -0.083 1.00 98.25 106 ALA A N 1
ATOM 740 C CA . ALA A 1 106 ? 11.399 -4.071 -0.509 1.00 98.25 106 ALA A CA 1
ATOM 741 C C . ALA A 1 106 ? 11.189 -2.553 -0.374 1.00 98.25 106 ALA A C 1
ATOM 743 O O . ALA A 1 106 ? 12.052 -1.864 0.170 1.00 98.25 106 ALA A O 1
ATOM 744 N N . ALA A 1 107 ? 10.028 -2.048 -0.800 1.00 98.38 107 ALA A N 1
ATOM 745 C CA . ALA A 1 107 ? 9.682 -0.634 -0.692 1.00 98.38 107 ALA A CA 1
ATOM 746 C C . ALA A 1 107 ? 9.560 -0.173 0.771 1.00 98.38 107 ALA A C 1
ATOM 748 O O . ALA A 1 107 ? 10.165 0.824 1.152 1.00 98.38 107 ALA A O 1
ATOM 749 N N . ILE A 1 108 ? 8.860 -0.929 1.624 1.00 98.81 108 ILE A N 1
ATOM 750 C CA . ILE A 1 108 ? 8.729 -0.628 3.060 1.00 98.81 108 ILE A CA 1
ATOM 751 C C . ILE A 1 108 ? 10.102 -0.607 3.740 1.00 98.81 108 ILE A C 1
ATOM 753 O O . ILE A 1 108 ? 10.371 0.298 4.520 1.00 98.81 108 ILE A O 1
ATOM 757 N N . ALA A 1 109 ? 10.982 -1.569 3.449 1.00 98.62 109 ALA A N 1
ATOM 758 C CA . ALA A 1 109 ? 12.323 -1.624 4.037 1.00 98.62 109 ALA A CA 1
ATOM 759 C C . ALA A 1 109 ? 13.241 -0.474 3.577 1.00 98.62 109 ALA A C 1
ATOM 761 O O . ALA A 1 109 ? 14.214 -0.157 4.263 1.00 98.62 109 ALA A O 1
ATOM 762 N N . ALA A 1 110 ? 12.949 0.139 2.426 1.00 98.19 110 ALA A N 1
ATOM 763 C CA . ALA A 1 110 ? 13.659 1.315 1.931 1.00 98.19 110 ALA A CA 1
ATOM 764 C C . ALA A 1 110 ? 13.189 2.622 2.596 1.00 98.19 110 ALA A C 1
ATOM 766 O O . ALA A 1 110 ? 13.932 3.607 2.600 1.00 98.19 110 ALA A O 1
ATOM 767 N N . GLU A 1 111 ? 11.988 2.637 3.180 1.00 98.38 111 GLU A N 1
ATOM 768 C CA . GLU A 1 111 ? 11.465 3.796 3.895 1.00 98.38 111 GLU A CA 1
ATOM 769 C C . GLU A 1 111 ? 12.124 3.972 5.263 1.00 98.38 111 GLU A C 1
ATOM 771 O O . GLU A 1 111 ? 12.317 3.029 6.022 1.00 98.38 111 GLU A O 1
ATOM 776 N N . SER A 1 112 ? 12.407 5.222 5.631 1.00 97.31 112 SER A N 1
ATOM 777 C CA . SER A 1 112 ? 12.909 5.543 6.978 1.00 97.31 112 SER A CA 1
ATOM 778 C C . SER A 1 112 ? 11.798 5.589 8.034 1.00 97.31 112 SER A C 1
ATOM 780 O O . SER A 1 112 ? 12.044 5.367 9.221 1.00 97.31 112 SER A O 1
ATOM 782 N N . SER A 1 113 ? 10.570 5.899 7.611 1.00 97.88 113 SER A N 1
ATOM 783 C CA . SER A 1 113 ? 9.386 5.952 8.466 1.00 97.88 113 SER A CA 1
ATOM 784 C C . SER A 1 113 ? 8.114 5.958 7.628 1.00 97.88 113 SER A C 1
ATOM 786 O O . SER A 1 113 ? 8.081 6.589 6.577 1.00 97.88 113 SER A O 1
ATOM 788 N N . ILE A 1 114 ? 7.044 5.363 8.152 1.00 98.56 114 ILE A N 1
ATOM 789 C CA . ILE A 1 114 ? 5.705 5.404 7.555 1.00 98.56 114 ILE A CA 1
ATOM 790 C C . ILE A 1 114 ? 4.761 6.012 8.595 1.00 98.56 114 ILE A C 1
ATOM 792 O O . ILE A 1 114 ? 4.475 5.400 9.624 1.00 98.56 114 ILE A O 1
ATOM 796 N N . ALA A 1 115 ? 4.345 7.260 8.381 1.00 98.00 115 ALA A N 1
ATOM 797 C CA . ALA A 1 115 ? 3.678 8.053 9.417 1.00 98.00 115 ALA A CA 1
ATOM 798 C C . ALA A 1 115 ? 2.249 7.575 9.716 1.00 98.00 115 ALA A C 1
ATOM 800 O O . ALA A 1 115 ? 1.838 7.524 10.876 1.00 98.00 115 ALA A O 1
ATOM 801 N N . ASP A 1 116 ? 1.510 7.208 8.674 1.00 98.25 116 ASP A N 1
ATOM 802 C CA . ASP A 1 116 ? 0.113 6.799 8.747 1.00 98.25 116 ASP A CA 1
ATOM 803 C C . ASP A 1 116 ? -0.245 5.801 7.630 1.00 98.25 116 ASP A C 1
ATOM 805 O O . ASP A 1 116 ? 0.563 5.486 6.750 1.00 98.25 116 ASP A O 1
ATOM 809 N N . VAL A 1 117 ? -1.470 5.274 7.689 1.00 98.19 117 VAL A N 1
ATOM 810 C CA . VAL A 1 117 ? -1.981 4.299 6.713 1.00 98.19 117 VAL A CA 1
ATOM 811 C C . VAL A 1 117 ? -2.104 4.910 5.314 1.00 98.19 117 VAL A C 1
ATOM 813 O O . VAL A 1 117 ? -1.924 4.197 4.336 1.00 98.19 117 VAL A O 1
ATOM 816 N N . ALA A 1 118 ? -2.348 6.219 5.190 1.00 98.31 118 ALA A N 1
ATOM 817 C CA . ALA A 1 118 ? -2.421 6.886 3.888 1.00 98.31 118 ALA A CA 1
ATOM 818 C C . ALA A 1 118 ? -1.046 6.952 3.204 1.00 98.31 118 ALA A C 1
ATOM 820 O O . ALA A 1 118 ? -0.936 6.720 2.003 1.00 98.31 118 ALA A O 1
ATOM 821 N N . THR A 1 119 ? 0.009 7.200 3.980 1.00 98.75 119 THR A N 1
ATOM 822 C CA . THR A 1 119 ? 1.402 7.141 3.524 1.00 98.75 119 THR A CA 1
ATOM 823 C C . THR A 1 119 ? 1.758 5.726 3.081 1.00 98.75 119 THR A C 1
ATOM 825 O O . THR A 1 119 ? 2.354 5.552 2.021 1.00 98.75 119 THR A O 1
ATOM 828 N N . LEU A 1 120 ? 1.348 4.708 3.851 1.00 98.81 120 LEU A N 1
ATOM 829 C CA . LEU A 1 120 ? 1.512 3.311 3.444 1.00 98.81 120 LEU A CA 1
ATOM 830 C C . LEU A 1 120 ? 0.768 3.020 2.136 1.00 98.81 120 LEU A C 1
ATOM 832 O O . LEU A 1 120 ? 1.364 2.458 1.228 1.00 98.81 120 LEU A O 1
ATOM 836 N N . GLN A 1 121 ? -0.499 3.426 2.015 1.00 98.75 121 GLN A N 1
ATOM 837 C CA . GLN A 1 121 ? -1.296 3.220 0.804 1.00 98.75 121 GLN A CA 1
ATOM 838 C C . GLN A 1 121 ? -0.613 3.828 -0.425 1.00 98.75 121 GLN A C 1
ATOM 840 O O . GLN A 1 121 ? -0.435 3.136 -1.421 1.00 98.75 121 GLN A O 1
ATOM 845 N N . ALA A 1 122 ? -0.160 5.080 -0.332 1.00 98.62 122 ALA A N 1
ATOM 846 C CA . ALA A 1 122 ? 0.533 5.750 -1.430 1.00 98.62 122 ALA A CA 1
ATOM 847 C C . ALA A 1 122 ? 1.828 5.027 -1.840 1.00 98.62 122 ALA A C 1
ATOM 849 O O . ALA A 1 122 ? 2.141 4.951 -3.028 1.00 98.62 122 ALA A O 1
ATOM 850 N N . LEU A 1 123 ? 2.565 4.464 -0.875 1.00 98.62 123 LEU A N 1
ATOM 851 C CA . LEU A 1 123 ? 3.742 3.646 -1.157 1.00 98.62 123 LEU A CA 1
ATOM 852 C C . LEU A 1 123 ? 3.365 2.384 -1.944 1.00 98.62 123 LEU A C 1
ATOM 854 O O . LEU A 1 123 ? 3.982 2.113 -2.973 1.00 98.62 123 LEU A O 1
ATOM 858 N N . LEU A 1 124 ? 2.347 1.636 -1.505 1.00 98.69 124 LEU A N 1
ATOM 859 C CA . LEU A 1 124 ? 1.904 0.422 -2.203 1.00 98.69 124 LEU A CA 1
ATOM 860 C C . LEU A 1 124 ? 1.395 0.735 -3.617 1.00 98.69 124 LEU A C 1
ATOM 862 O O . LEU A 1 124 ? 1.788 0.062 -4.569 1.00 98.69 124 LEU A O 1
ATOM 866 N N . ASP A 1 125 ? 0.613 1.806 -3.766 1.00 98.56 125 ASP A N 1
ATOM 867 C CA . ASP A 1 125 ? 0.119 2.274 -5.066 1.00 98.56 125 ASP A CA 1
ATOM 868 C C . ASP A 1 125 ? 1.280 2.642 -6.007 1.00 98.56 125 ASP A C 1
ATOM 870 O O . ASP A 1 125 ? 1.243 2.330 -7.197 1.00 98.56 125 ASP A O 1
ATOM 874 N N . SER A 1 126 ? 2.340 3.270 -5.481 1.00 98.25 126 SER A N 1
ATOM 875 C CA . SER A 1 126 ? 3.536 3.610 -6.266 1.00 98.25 126 SER A CA 1
ATOM 876 C C . SER A 1 126 ? 4.294 2.371 -6.750 1.00 98.25 126 SER A C 1
ATOM 878 O O . SER A 1 126 ? 4.789 2.345 -7.877 1.00 98.25 126 SER A O 1
ATOM 880 N N . VAL A 1 127 ? 4.342 1.315 -5.932 1.00 98.50 127 VAL A N 1
ATOM 881 C CA . VAL A 1 127 ? 4.944 0.035 -6.317 1.00 98.50 127 VAL A CA 1
ATOM 882 C C . VAL A 1 127 ? 4.118 -0.618 -7.422 1.00 98.50 127 VAL A C 1
ATOM 884 O O . VAL A 1 127 ? 4.680 -1.039 -8.431 1.00 98.50 127 VAL A O 1
ATOM 887 N N . ASP A 1 128 ? 2.792 -0.644 -7.284 1.00 98.44 128 ASP A N 1
ATOM 888 C CA . ASP A 1 128 ? 1.901 -1.204 -8.304 1.00 98.44 128 ASP A CA 1
ATOM 889 C C . ASP A 1 128 ? 2.007 -0.448 -9.635 1.00 98.44 128 ASP A C 1
ATOM 891 O O . ASP A 1 128 ? 2.088 -1.068 -10.703 1.00 98.44 128 ASP A O 1
ATOM 895 N N . ALA A 1 129 ? 2.061 0.885 -9.580 1.00 98.25 129 ALA A N 1
ATOM 896 C CA . ALA A 1 129 ? 2.269 1.727 -10.752 1.00 98.25 129 ALA A CA 1
ATOM 897 C C . ALA A 1 129 ? 3.627 1.444 -11.414 1.00 98.25 129 ALA A C 1
ATOM 899 O O . ALA A 1 129 ? 3.683 1.250 -12.629 1.00 98.25 129 ALA A O 1
ATOM 900 N N . SER A 1 130 ? 4.695 1.322 -10.623 1.00 98.50 130 SER A N 1
ATOM 901 C CA . SER A 1 130 ? 6.040 0.991 -11.104 1.00 98.50 130 SER A CA 1
ATOM 902 C C . SER A 1 130 ? 6.096 -0.362 -11.810 1.00 98.50 130 SER A C 1
ATOM 904 O O . SER A 1 130 ? 6.599 -0.464 -12.933 1.00 98.50 130 SER A O 1
ATOM 906 N N . LEU A 1 131 ? 5.515 -1.400 -11.199 1.00 98.12 131 LEU A N 1
ATOM 907 C CA . LEU A 1 131 ? 5.446 -2.741 -11.783 1.00 98.12 131 LEU A CA 1
ATOM 908 C C . LEU A 1 131 ? 4.654 -2.739 -13.097 1.00 98.12 131 LEU A C 1
ATOM 910 O O . LEU A 1 131 ? 5.092 -3.327 -14.088 1.00 98.12 131 LEU A O 1
ATOM 914 N N . SER A 1 132 ? 3.515 -2.044 -13.127 1.00 98.12 132 SER A N 1
ATOM 915 C CA . SER A 1 132 ? 2.683 -1.899 -14.327 1.00 98.12 132 SER A CA 1
ATOM 916 C C . SER A 1 132 ? 3.405 -1.134 -15.443 1.00 98.12 132 SER A C 1
ATOM 918 O O . SER A 1 132 ? 3.435 -1.583 -16.593 1.00 98.12 132 SER A O 1
ATOM 920 N N . GLY A 1 133 ? 4.051 -0.013 -15.107 1.00 98.50 133 GLY A N 1
ATOM 921 C CA . GLY A 1 133 ? 4.833 0.795 -16.041 1.00 98.50 133 GLY A CA 1
ATOM 922 C C . GLY A 1 133 ? 5.993 0.005 -16.643 1.00 98.50 133 GLY A C 1
ATOM 923 O O . GLY A 1 133 ? 6.170 -0.014 -17.864 1.00 98.50 133 GLY A O 1
ATOM 924 N N . PHE A 1 134 ? 6.733 -0.735 -15.814 1.00 98.62 134 PHE A N 1
ATOM 925 C CA . PHE A 1 134 ? 7.841 -1.556 -16.291 1.00 98.62 134 PHE A CA 1
ATOM 926 C C . PHE A 1 134 ? 7.367 -2.754 -17.128 1.00 98.62 134 PHE A C 1
ATOM 928 O O . PHE A 1 134 ? 7.990 -3.093 -18.137 1.00 98.62 134 PHE A O 1
ATOM 935 N N . ALA A 1 135 ? 6.233 -3.370 -16.783 1.00 98.50 135 ALA A N 1
ATOM 936 C CA . ALA A 1 135 ? 5.620 -4.408 -17.610 1.00 98.50 135 ALA A CA 1
ATOM 937 C C . ALA A 1 135 ? 5.199 -3.873 -18.992 1.00 98.50 135 ALA A C 1
ATOM 939 O O . ALA A 1 135 ? 5.400 -4.552 -20.002 1.00 98.50 135 ALA A O 1
ATOM 940 N N . ALA A 1 136 ? 4.675 -2.644 -19.064 1.00 98.69 136 ALA A N 1
ATOM 941 C CA . ALA A 1 136 ? 4.348 -1.997 -20.334 1.00 98.69 136 ALA A CA 1
ATOM 942 C C . ALA A 1 136 ? 5.598 -1.774 -21.201 1.00 98.69 136 ALA A C 1
ATOM 944 O O . ALA A 1 136 ? 5.565 -2.047 -22.401 1.00 98.69 136 ALA A O 1
ATOM 945 N N . VAL A 1 137 ? 6.716 -1.353 -20.599 1.00 98.81 137 VAL A N 1
ATOM 946 C CA . VAL A 1 137 ? 8.004 -1.202 -21.301 1.00 98.81 137 VAL A CA 1
ATOM 947 C C . VAL A 1 137 ? 8.520 -2.542 -21.836 1.00 98.81 137 VAL A C 1
ATOM 949 O O . VAL A 1 137 ? 8.907 -2.632 -23.001 1.00 98.81 137 VAL A O 1
ATOM 952 N N . GLN A 1 138 ? 8.472 -3.607 -21.033 1.00 98.69 138 GLN A N 1
ATOM 953 C CA . GLN A 1 138 ? 8.871 -4.949 -21.478 1.00 98.69 138 GLN A CA 1
ATOM 954 C C . GLN A 1 138 ? 8.010 -5.456 -22.643 1.00 98.69 138 GLN A C 1
ATOM 956 O O . GLN A 1 138 ? 8.523 -6.050 -23.598 1.00 98.69 138 GLN A O 1
ATOM 961 N N . ALA A 1 139 ? 6.700 -5.201 -22.586 1.00 98.62 139 ALA A N 1
ATOM 962 C CA . ALA A 1 139 ? 5.781 -5.543 -23.662 1.00 98.62 139 ALA A CA 1
ATOM 963 C C . ALA A 1 139 ? 6.067 -4.732 -24.934 1.00 98.62 139 ALA A C 1
ATOM 965 O O . ALA A 1 139 ? 6.036 -5.295 -26.028 1.00 98.62 139 ALA A O 1
ATOM 966 N N . ALA A 1 140 ? 6.375 -3.441 -24.807 1.00 98.56 140 ALA A N 1
ATOM 967 C CA . ALA A 1 140 ? 6.736 -2.585 -25.932 1.00 98.56 140 ALA A CA 1
ATOM 968 C C . ALA A 1 140 ? 7.998 -3.077 -26.656 1.00 98.56 140 ALA A C 1
ATOM 970 O O . ALA A 1 140 ? 7.986 -3.197 -27.881 1.00 98.56 140 ALA A O 1
ATOM 971 N N . ALA A 1 141 ? 9.046 -3.436 -25.906 1.00 98.50 141 ALA A N 1
ATOM 972 C CA . ALA A 1 141 ? 10.265 -4.019 -26.469 1.00 98.50 141 ALA A CA 1
ATOM 973 C C . ALA A 1 141 ? 9.971 -5.337 -27.205 1.00 98.50 141 ALA A C 1
ATOM 975 O O . ALA A 1 141 ? 10.252 -5.481 -28.392 1.00 98.50 141 ALA A O 1
ATOM 976 N N . THR A 1 142 ? 9.280 -6.271 -26.543 1.00 98.25 142 THR A N 1
ATOM 977 C CA . THR A 1 142 ? 8.973 -7.597 -27.114 1.00 98.25 142 THR A CA 1
ATOM 978 C C . THR A 1 142 ? 8.123 -7.520 -28.390 1.00 98.25 142 THR A C 1
ATOM 980 O O . THR A 1 142 ? 8.266 -8.355 -29.283 1.00 98.25 142 THR A O 1
ATOM 983 N N . ASN A 1 143 ? 7.234 -6.527 -28.492 1.00 98.06 143 ASN A N 1
ATOM 984 C CA . ASN A 1 143 ? 6.400 -6.305 -29.676 1.00 98.06 143 ASN A CA 1
ATOM 985 C C . ASN A 1 143 ? 7.058 -5.397 -30.728 1.00 98.06 143 ASN A C 1
ATOM 987 O O . ASN A 1 143 ? 6.458 -5.167 -31.779 1.00 98.06 143 ASN A O 1
ATOM 991 N N . SER A 1 144 ? 8.256 -4.872 -30.450 1.00 98.31 144 SER A N 1
ATOM 992 C CA . SER A 1 144 ? 8.930 -3.850 -31.258 1.00 98.31 144 SER A CA 1
ATOM 993 C C . SER A 1 144 ? 8.042 -2.629 -31.546 1.00 98.31 144 SER A C 1
ATOM 995 O O . SER A 1 144 ? 8.095 -2.043 -32.628 1.00 98.31 144 SER A O 1
ATOM 997 N N . ASP A 1 145 ? 7.202 -2.256 -30.576 1.00 98.31 145 ASP A N 1
ATOM 998 C CA . ASP A 1 145 ? 6.282 -1.122 -30.660 1.00 98.31 145 ASP A CA 1
ATOM 999 C C . ASP A 1 145 ? 6.148 -0.434 -29.296 1.00 98.31 145 ASP A C 1
ATOM 1001 O O . ASP A 1 145 ? 5.433 -0.891 -28.404 1.00 98.31 145 ASP A O 1
ATOM 1005 N N . ALA A 1 146 ? 6.826 0.705 -29.155 1.00 98.25 146 ALA A N 1
ATOM 1006 C CA . ALA A 1 146 ? 6.767 1.555 -27.970 1.00 98.25 146 ALA A CA 1
ATOM 1007 C C . ALA A 1 146 ? 5.897 2.804 -28.157 1.00 98.25 146 ALA A C 1
ATOM 1009 O O . ALA A 1 146 ? 5.956 3.715 -27.332 1.00 98.25 146 ALA A O 1
ATOM 1010 N N . SER A 1 147 ? 5.068 2.872 -29.205 1.00 97.31 147 SER A N 1
ATOM 1011 C CA . SER A 1 147 ? 4.229 4.051 -29.478 1.00 97.31 147 SER A CA 1
ATOM 1012 C C . SER A 1 147 ? 3.236 4.373 -28.351 1.00 97.31 147 SER A C 1
ATOM 1014 O O . SER A 1 147 ? 2.832 5.525 -28.191 1.00 97.31 147 SER A O 1
ATOM 1016 N N . GLY A 1 148 ? 2.876 3.370 -27.542 1.00 96.75 148 GLY A N 1
ATOM 1017 C CA . GLY A 1 148 ? 2.035 3.514 -26.351 1.00 96.75 148 GLY A CA 1
ATOM 1018 C C . GLY A 1 148 ? 2.769 3.947 -25.075 1.00 96.75 148 GLY A C 1
ATOM 1019 O O . GLY A 1 148 ? 2.105 4.254 -24.086 1.00 96.75 148 GLY A O 1
ATOM 1020 N N . ILE A 1 149 ? 4.107 3.984 -25.064 1.00 98.50 149 ILE A N 1
ATOM 1021 C CA . ILE A 1 149 ? 4.878 4.416 -23.890 1.00 98.50 149 ILE A CA 1
ATOM 1022 C C . ILE A 1 149 ? 4.793 5.933 -23.765 1.00 98.50 149 ILE A C 1
ATOM 1024 O O . ILE A 1 149 ? 5.152 6.668 -24.683 1.00 98.50 149 ILE A O 1
ATOM 1028 N N . SER A 1 150 ? 4.326 6.407 -22.614 1.00 98.31 150 SER A N 1
ATOM 1029 C CA . SER A 1 150 ? 4.195 7.833 -22.313 1.00 98.31 150 SER A CA 1
ATOM 1030 C C . SER A 1 150 ? 5.214 8.281 -21.266 1.00 98.31 150 SER A C 1
ATOM 1032 O O . SER A 1 150 ? 5.793 7.457 -20.559 1.00 98.31 150 SER A O 1
ATOM 1034 N N . SER A 1 151 ? 5.389 9.596 -21.102 1.00 97.94 151 SER A N 1
ATOM 1035 C CA . SER A 1 151 ? 6.180 10.128 -19.986 1.00 97.94 151 SER A CA 1
ATOM 1036 C C . SER A 1 151 ? 5.615 9.706 -18.629 1.00 97.94 151 SER A C 1
ATOM 1038 O O . SER A 1 151 ? 6.392 9.496 -17.712 1.00 97.94 151 SER A O 1
ATOM 1040 N N . ALA A 1 152 ? 4.289 9.552 -18.512 1.00 97.88 152 ALA A N 1
ATOM 1041 C CA . ALA A 1 152 ? 3.651 9.061 -17.291 1.00 97.88 152 ALA A CA 1
ATOM 1042 C C . ALA A 1 152 ? 4.074 7.613 -16.994 1.00 97.88 152 ALA A C 1
ATOM 1044 O O . ALA A 1 152 ? 4.543 7.315 -15.905 1.00 97.88 152 ALA A O 1
ATOM 1045 N N . THR A 1 153 ? 4.035 6.745 -18.011 1.00 98.25 153 THR A N 1
ATOM 1046 C CA . THR A 1 153 ? 4.487 5.349 -17.901 1.00 98.25 153 THR A CA 1
ATOM 1047 C C . THR A 1 153 ? 5.930 5.252 -17.413 1.00 98.25 153 THR A C 1
ATOM 1049 O O . THR A 1 153 ? 6.230 4.414 -16.573 1.00 98.25 153 THR A O 1
ATOM 1052 N N . LEU A 1 154 ? 6.824 6.103 -17.931 1.00 98.25 154 LEU A N 1
ATOM 1053 C CA . LEU A 1 154 ? 8.225 6.119 -17.507 1.00 98.25 154 LEU A CA 1
ATOM 1054 C C . LEU A 1 154 ? 8.405 6.738 -16.115 1.00 98.25 154 LEU A C 1
ATOM 1056 O O . LEU A 1 154 ? 9.234 6.257 -15.352 1.00 98.25 154 LEU A O 1
ATOM 1060 N N . SER A 1 155 ? 7.632 7.770 -15.760 1.00 97.81 155 SER A N 1
ATOM 1061 C CA . SER A 1 155 ? 7.714 8.392 -14.431 1.00 97.81 155 SER A CA 1
ATOM 1062 C C . SER A 1 155 ? 7.184 7.516 -13.307 1.00 97.81 155 SER A C 1
ATOM 1064 O O . SER A 1 155 ? 7.607 7.696 -12.169 1.00 97.81 155 SER A O 1
ATOM 1066 N N . ASP A 1 156 ? 6.283 6.584 -13.614 1.00 98.12 156 ASP A N 1
ATOM 1067 C CA . ASP A 1 156 ? 5.763 5.631 -12.634 1.00 98.12 156 ASP A CA 1
ATOM 1068 C C . ASP A 1 156 ? 6.827 4.597 -12.217 1.00 98.12 156 ASP A C 1
ATOM 1070 O O . ASP A 1 156 ? 6.747 4.041 -11.124 1.00 98.12 156 ASP A O 1
ATOM 1074 N N . ILE A 1 157 ? 7.845 4.343 -13.055 1.00 98.44 157 ILE A N 1
ATOM 1075 C CA . ILE A 1 157 ? 8.887 3.338 -12.795 1.00 98.44 157 ILE A CA 1
ATOM 1076 C C . ILE A 1 157 ? 9.874 3.862 -11.750 1.00 98.44 157 ILE A C 1
ATOM 1078 O O . ILE A 1 157 ? 10.739 4.700 -12.020 1.00 98.44 157 ILE A O 1
ATOM 1082 N N . VAL A 1 158 ? 9.787 3.305 -10.545 1.00 95.81 158 VAL A N 1
ATOM 1083 C CA . VAL A 1 158 ? 10.687 3.630 -9.436 1.00 95.81 158 VAL A CA 1
ATOM 1084 C C . VAL A 1 158 ? 12.134 3.306 -9.814 1.00 95.81 158 VAL A C 1
ATOM 1086 O O . VAL A 1 158 ? 12.456 2.211 -10.272 1.00 95.81 158 VAL A O 1
ATOM 1089 N N . GLY A 1 159 ? 13.024 4.275 -9.590 1.00 94.50 159 GLY A N 1
ATOM 1090 C CA . GLY A 1 159 ? 14.453 4.157 -9.883 1.00 94.50 159 GLY A CA 1
ATOM 1091 C C . GLY A 1 159 ? 14.847 4.523 -11.316 1.00 94.50 159 GLY A C 1
ATOM 1092 O 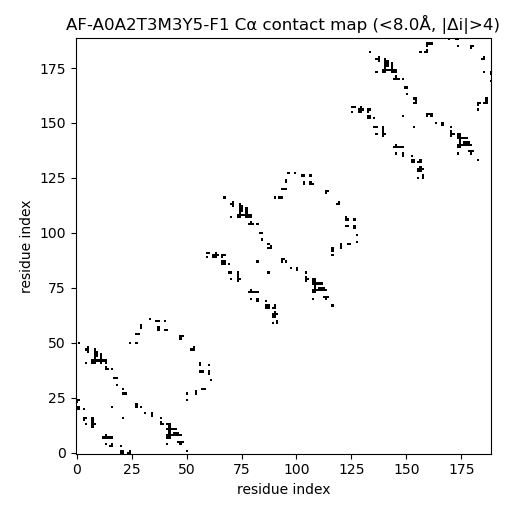O . GLY A 1 159 ? 16.043 4.630 -11.583 1.00 94.50 159 GLY A O 1
ATOM 1093 N N . LEU A 1 160 ? 13.888 4.773 -12.214 1.00 98.00 160 LEU A N 1
ATOM 1094 C CA . LEU A 1 160 ? 14.173 5.271 -13.556 1.00 98.00 160 LEU A CA 1
ATOM 1095 C C . LEU A 1 160 ? 14.308 6.799 -13.553 1.00 98.00 160 LEU A C 1
ATOM 1097 O O . LEU A 1 160 ? 13.435 7.524 -13.080 1.00 98.00 160 LEU A O 1
ATOM 1101 N N . THR A 1 161 ? 15.395 7.300 -14.131 1.00 97.00 161 THR A N 1
ATOM 1102 C CA . THR A 1 161 ? 15.588 8.724 -14.419 1.00 97.00 161 THR A CA 1
ATOM 1103 C C . THR A 1 161 ? 15.587 8.932 -15.926 1.00 97.00 161 THR A C 1
ATOM 1105 O O . THR A 1 161 ? 16.373 8.315 -16.645 1.00 97.00 161 THR A O 1
ATOM 1108 N N . PHE A 1 162 ? 14.733 9.832 -16.406 1.00 97.19 162 PHE A N 1
ATOM 1109 C CA . PHE A 1 162 ? 14.609 10.147 -17.826 1.00 97.19 162 PHE A CA 1
ATOM 1110 C C . PHE A 1 162 ? 14.303 11.636 -18.030 1.00 97.19 162 PHE A C 1
ATOM 1112 O O . PHE A 1 162 ? 13.778 12.302 -17.135 1.00 97.19 162 PHE A O 1
ATOM 1119 N N . ASP A 1 163 ? 14.613 12.160 -19.216 1.00 97.69 163 ASP A N 1
ATOM 1120 C CA . ASP A 1 163 ? 14.187 13.498 -19.633 1.00 97.69 163 ASP A CA 1
ATOM 1121 C C . ASP A 1 163 ? 12.956 13.389 -20.537 1.00 97.69 163 ASP A C 1
ATOM 1123 O O . ASP A 1 163 ? 13.029 12.885 -21.657 1.00 97.69 163 ASP A O 1
ATOM 1127 N N . SER A 1 164 ? 11.814 13.899 -20.075 1.00 96.38 164 SER A N 1
ATOM 1128 C CA .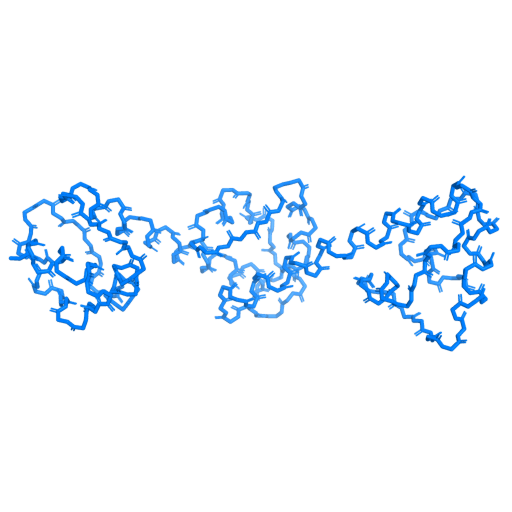 SER A 1 164 ? 10.562 13.878 -20.841 1.00 96.38 164 SER A CA 1
ATOM 1129 C C . SER A 1 164 ? 10.653 14.512 -22.239 1.00 96.38 164 SER A C 1
ATOM 1131 O O . SER A 1 164 ? 9.858 14.152 -23.108 1.00 96.38 164 SER A O 1
ATOM 1133 N N . ALA A 1 165 ? 11.621 15.404 -22.490 1.00 97.44 165 ALA A N 1
ATOM 1134 C CA . ALA A 1 165 ? 11.853 15.979 -23.815 1.00 97.44 165 ALA A CA 1
ATOM 1135 C C . ALA A 1 165 ? 12.337 14.942 -24.846 1.00 97.44 165 ALA A C 1
ATOM 1137 O O . ALA A 1 165 ? 12.081 15.105 -26.039 1.00 97.44 165 ALA A O 1
ATOM 1138 N N . ASN A 1 166 ? 12.967 13.859 -24.384 1.00 97.44 166 ASN A N 1
ATOM 1139 C CA . ASN A 1 166 ? 13.545 12.805 -25.220 1.00 97.44 166 ASN A CA 1
ATOM 1140 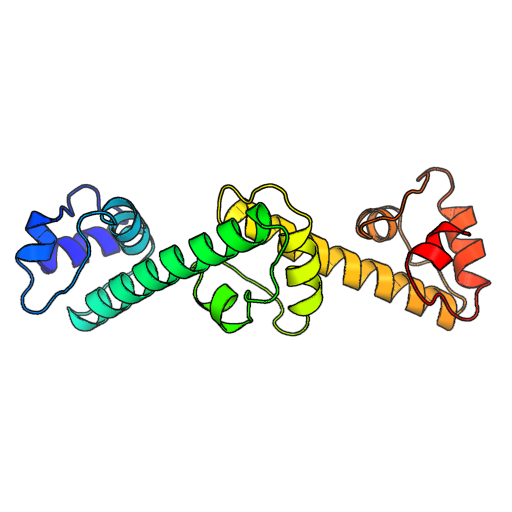C C . ASN A 1 166 ? 12.620 11.583 -25.357 1.00 97.44 166 ASN A C 1
ATOM 1142 O O . ASN A 1 166 ? 13.066 10.513 -25.764 1.00 97.44 166 ASN A O 1
ATOM 1146 N N . LEU A 1 167 ? 11.323 11.712 -25.038 1.00 98.00 167 LEU A N 1
ATOM 1147 C CA . LEU A 1 167 ? 10.378 10.587 -25.062 1.00 98.00 167 LEU A CA 1
ATOM 1148 C C . LEU A 1 167 ? 10.384 9.826 -26.398 1.00 98.00 167 LEU A C 1
ATOM 1150 O O . LEU A 1 167 ? 10.372 8.600 -26.394 1.00 98.00 167 LEU A O 1
ATOM 1154 N N . ALA A 1 168 ? 10.428 10.535 -27.530 1.00 98.00 168 ALA A N 1
ATOM 1155 C CA . ALA A 1 168 ? 10.447 9.903 -28.850 1.00 98.00 168 ALA A CA 1
ATOM 1156 C C . ALA A 1 168 ? 11.713 9.056 -29.079 1.00 98.00 168 ALA A C 1
ATOM 1158 O O . ALA A 1 168 ? 11.634 7.983 -29.677 1.00 98.00 168 ALA A O 1
ATOM 1159 N N . ASP A 1 169 ? 12.859 9.508 -28.565 1.00 98.38 169 ASP A N 1
ATOM 1160 C CA . ASP A 1 169 ? 14.116 8.765 -28.657 1.00 98.38 169 ASP A CA 1
ATOM 1161 C C . ASP A 1 169 ? 14.057 7.508 -27.777 1.00 98.38 169 ASP A C 1
ATOM 1163 O O . ASP A 1 169 ? 14.408 6.422 -28.238 1.00 98.38 169 ASP A O 1
ATOM 1167 N N . TYR A 1 170 ? 13.509 7.614 -26.560 1.00 98.44 170 TYR A N 1
ATOM 1168 C CA . TYR A 1 170 ? 13.298 6.456 -25.682 1.00 98.44 170 TYR A CA 1
ATOM 1169 C C . TYR A 1 170 ? 12.335 5.431 -26.282 1.00 98.44 170 TYR A C 1
ATOM 1171 O O . TYR A 1 170 ? 12.599 4.234 -26.212 1.00 98.44 170 TYR A O 1
ATOM 1179 N N . GLN A 1 171 ? 11.246 5.870 -26.920 1.00 98.69 171 GLN A N 1
ATOM 1180 C CA . GLN A 1 171 ? 10.344 4.969 -27.643 1.00 98.69 171 GLN A CA 1
ATOM 1181 C C . GLN A 1 171 ? 11.090 4.217 -28.755 1.00 98.69 171 GLN A C 1
ATOM 1183 O O . GLN A 1 171 ? 10.932 3.004 -28.896 1.00 98.69 171 GLN A O 1
ATOM 1188 N N . GLY A 1 172 ? 11.934 4.916 -29.520 1.00 98.44 172 GLY A N 1
ATOM 1189 C CA . GLY A 1 172 ? 12.766 4.302 -30.553 1.00 98.44 172 GLY A CA 1
ATOM 1190 C C . GLY A 1 172 ? 13.740 3.263 -29.992 1.00 98.44 172 GLY A C 1
ATOM 1191 O O . GLY A 1 172 ? 13.825 2.161 -30.533 1.00 98.44 172 GLY A O 1
ATOM 1192 N N . ALA A 1 173 ? 14.432 3.591 -28.898 1.00 98.50 173 ALA A N 1
ATOM 1193 C CA . ALA A 1 173 ? 15.370 2.686 -28.238 1.00 98.50 173 ALA A CA 1
ATOM 1194 C C . ALA A 1 173 ? 14.665 1.446 -27.665 1.00 98.50 173 ALA A C 1
ATOM 1196 O O . ALA A 1 173 ? 15.071 0.326 -27.957 1.00 98.50 173 ALA A O 1
ATOM 1197 N N . ILE A 1 174 ? 13.556 1.625 -26.938 1.00 98.75 174 ILE A N 1
ATOM 1198 C CA . ILE A 1 174 ? 12.766 0.520 -26.372 1.00 98.75 174 ILE A CA 1
ATOM 1199 C C . ILE A 1 174 ? 12.260 -0.414 -27.478 1.00 98.75 174 ILE A C 1
ATOM 1201 O O . ILE A 1 174 ? 12.385 -1.626 -27.349 1.00 98.75 174 ILE A O 1
ATOM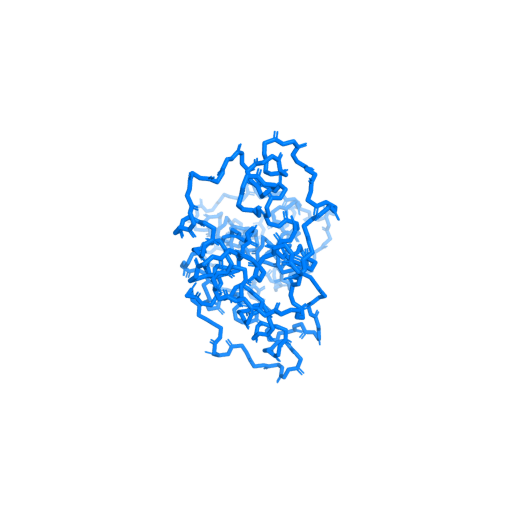 1205 N N . ALA A 1 175 ? 11.715 0.121 -28.577 1.00 98.56 175 ALA A N 1
ATOM 1206 C CA . ALA A 1 175 ? 11.194 -0.693 -29.681 1.00 98.56 175 ALA A CA 1
ATOM 1207 C C . ALA A 1 175 ? 12.288 -1.453 -30.457 1.00 98.56 175 ALA A C 1
ATOM 1209 O O . ALA A 1 175 ? 11.981 -2.425 -31.151 1.00 98.56 175 ALA A O 1
ATOM 1210 N N . ALA A 1 176 ? 13.546 -1.009 -30.371 1.00 98.50 176 ALA A N 1
ATOM 1211 C CA . ALA A 1 176 ? 14.687 -1.683 -30.982 1.00 98.50 176 ALA A CA 1
ATOM 1212 C C . ALA A 1 176 ? 15.211 -2.862 -30.141 1.00 98.50 176 ALA A C 1
ATOM 1214 O O . ALA A 1 176 ? 15.888 -3.739 -30.683 1.00 98.50 176 ALA A O 1
ATOM 1215 N N . GLU A 1 177 ? 14.896 -2.901 -28.845 1.00 98.50 177 GLU A N 1
ATOM 1216 C CA . GLU A 1 177 ? 15.301 -3.979 -27.949 1.00 98.50 177 GLU A CA 1
ATOM 1217 C C . GLU A 1 177 ? 14.439 -5.230 -28.131 1.00 98.50 177 GLU A C 1
ATOM 1219 O O . GLU A 1 177 ? 13.221 -5.164 -28.266 1.00 98.50 177 GLU A O 1
ATOM 1224 N N . ALA A 1 178 ? 15.066 -6.406 -28.066 1.00 96.88 178 ALA A N 1
ATOM 1225 C CA . ALA A 1 178 ? 14.334 -7.676 -28.071 1.00 96.88 178 ALA A CA 1
ATOM 1226 C C . ALA A 1 178 ? 13.717 -8.001 -26.697 1.00 96.88 178 ALA A C 1
ATOM 1228 O O . ALA A 1 178 ? 12.737 -8.739 -26.609 1.00 96.88 178 ALA A O 1
ATOM 1229 N N . SER A 1 179 ? 14.321 -7.489 -25.622 1.00 97.75 179 SER A N 1
ATOM 1230 C CA . SER A 1 179 ? 13.875 -7.664 -24.238 1.00 97.75 179 SER A CA 1
ATOM 1231 C C . SER A 1 179 ? 14.595 -6.679 -23.322 1.00 97.75 179 SER A C 1
ATOM 1233 O O . SER A 1 179 ? 15.780 -6.430 -23.522 1.00 97.75 179 SER A O 1
ATOM 1235 N N . ILE A 1 180 ? 13.930 -6.225 -22.261 1.00 98.38 180 ILE A N 1
ATOM 1236 C CA . ILE A 1 180 ? 14.516 -5.360 -21.230 1.00 98.38 180 ILE A CA 1
ATOM 1237 C C . ILE A 1 180 ? 14.340 -6.070 -19.886 1.00 98.38 180 ILE A C 1
ATOM 1239 O O . ILE A 1 180 ? 13.221 -6.206 -19.406 1.00 98.38 180 ILE A O 1
ATOM 1243 N N . ALA A 1 181 ? 15.425 -6.597 -19.317 1.00 97.50 181 ALA A N 1
ATOM 1244 C CA . ALA A 1 181 ? 15.339 -7.533 -18.190 1.00 97.50 181 ALA A CA 1
ATOM 1245 C C . ALA A 1 181 ? 14.985 -6.865 -16.852 1.00 97.50 181 ALA A C 1
ATOM 1247 O O . ALA A 1 181 ? 14.289 -7.455 -16.030 1.00 97.50 181 ALA A O 1
ATOM 1248 N N . ASP A 1 182 ? 15.479 -5.650 -16.630 1.00 97.75 182 ASP A N 1
ATOM 1249 C CA . ASP A 1 182 ? 15.283 -4.892 -15.399 1.00 97.75 182 ASP A CA 1
ATOM 1250 C C . ASP A 1 182 ? 15.346 -3.375 -15.666 1.00 97.75 182 ASP A C 1
ATOM 1252 O O . ASP A 1 182 ? 15.597 -2.918 -16.788 1.00 97.75 182 ASP A O 1
ATOM 1256 N N . VAL A 1 183 ? 15.101 -2.582 -14.621 1.00 97.19 183 VAL A N 1
ATOM 1257 C CA . VAL A 1 183 ? 15.139 -1.114 -14.691 1.00 97.19 183 VAL A CA 1
ATOM 1258 C C . VAL A 1 183 ? 16.549 -0.594 -14.999 1.00 97.19 183 VAL A C 1
ATOM 1260 O O . VAL A 1 183 ? 16.682 0.454 -15.621 1.00 97.19 183 VAL A O 1
ATOM 1263 N N . ALA A 1 184 ? 17.613 -1.316 -14.631 1.00 97.75 184 ALA A N 1
ATOM 1264 C CA . ALA A 1 184 ? 18.981 -0.898 -14.934 1.00 97.75 184 ALA A CA 1
ATOM 1265 C C . ALA A 1 184 ? 19.305 -1.051 -16.429 1.00 97.75 184 ALA A C 1
ATOM 1267 O O . ALA A 1 184 ? 19.956 -0.181 -17.006 1.00 97.75 184 ALA A O 1
ATOM 1268 N N . ALA A 1 185 ? 18.810 -2.113 -17.067 1.00 98.12 185 ALA A N 1
ATOM 1269 C CA . ALA A 1 185 ? 18.871 -2.288 -18.513 1.00 98.12 185 ALA A CA 1
ATOM 1270 C C . ALA A 1 185 ? 18.092 -1.180 -19.234 1.00 98.12 185 ALA A C 1
ATOM 1272 O O . ALA A 1 185 ? 18.606 -0.608 -20.189 1.00 98.12 185 ALA A O 1
ATOM 1273 N N . LEU A 1 186 ? 16.900 -0.823 -18.736 1.00 98.38 186 LEU A N 1
ATOM 1274 C CA . LEU A 1 186 ? 16.130 0.310 -19.259 1.00 98.38 186 LEU A CA 1
ATOM 1275 C C . LEU A 1 186 ? 16.877 1.644 -19.102 1.00 98.38 186 LEU A C 1
ATOM 1277 O O . LEU A 1 186 ? 16.899 2.445 -20.027 1.00 98.38 186 LEU A O 1
ATOM 1281 N N . GLN A 1 187 ? 17.505 1.878 -17.948 1.00 98.19 187 GLN A N 1
ATOM 1282 C CA . GLN A 1 187 ? 18.244 3.108 -17.645 1.00 98.19 187 GLN A CA 1
ATOM 1283 C C . GLN A 1 187 ? 19.473 3.318 -18.546 1.00 98.19 187 GLN A C 1
ATOM 1285 O O . GLN A 1 187 ? 19.965 4.443 -18.644 1.00 98.19 187 GLN A O 1
ATOM 1290 N N . ALA A 1 188 ? 19.993 2.246 -19.150 1.00 97.38 188 ALA A N 1
ATOM 1291 C CA . ALA A 1 188 ? 21.163 2.276 -20.021 1.00 97.38 188 ALA A CA 1
ATOM 1292 C C . ALA A 1 188 ? 20.847 2.612 -21.493 1.00 97.38 188 ALA A C 1
ATOM 1294 O O . ALA A 1 188 ? 21.797 2.770 -22.266 1.00 97.38 188 ALA A O 1
ATOM 1295 N N . LEU A 1 189 ? 19.562 2.700 -21.868 1.00 95.69 189 LEU A N 1
ATOM 1296 C CA . LEU A 1 189 ? 19.095 3.153 -23.187 1.00 95.69 189 LEU A CA 1
ATOM 1297 C C . LEU A 1 189 ? 19.186 4.681 -23.317 1.00 95.69 189 LEU A C 1
ATOM 1299 O O . LEU A 1 189 ? 19.640 5.140 -24.389 1.00 95.69 189 LEU A O 1
#

Foldseek 3Di:
DVVLLQVCLCVLHLVVPAPVNQVVDPPADADNVCSVQLSNLSSVHNGQPDSVSSNVSRVLSVLQVVLVVLLQVCLLQLHLVVNAPVSQVSNPPADADNVCVVLLSNQSSPHNGQDDRVSSNVSRVLSVLQVVLVVLLQVCCCQLFLVVRAPSSQVSNPPADDDNVCVVVLRNVSSPHNGQDDNVSSNVD

Organism: Photobacterium leiognathi (NCBI:txid553611)

Solvent-accessible surface area (backbone atoms only — not comparable to full-atom values): 10410 Å² total; per-residue (Å²): 81,63,68,55,54,33,49,12,11,60,68,52,50,28,87,84,60,40,67,69,42,52,69,63,31,84,93,60,77,82,61,76,89,46,47,67,62,50,26,56,56,38,29,72,29,77,63,52,90,46,72,66,54,47,40,52,51,44,52,47,51,54,44,15,53,54,29,47,51,50,52,32,48,14,10,59,67,52,49,21,88,81,60,43,64,68,40,53,69,37,23,79,93,61,75,82,66,75,89,47,46,69,59,45,26,55,53,41,22,70,31,76,67,55,91,45,70,68,54,47,38,54,51,49,53,46,50,54,41,14,53,50,24,49,50,52,50,34,50,14,9,59,67,51,48,21,88,83,68,43,65,64,41,52,67,36,22,80,92,54,78,82,61,73,90,47,48,71,57,51,29,53,52,42,22,70,31,78,64,56,92,46,69,68,58,55,63,71,107

pLDDT: mean 97.93, std 0.95, range [93.31, 98.88]

Radius of gyration: 22.94 Å; Cα contacts (8 Å, |Δi|>4): 247; chains: 1; bounding box: 49×27×62 Å

Secondary structure (DSSP, 8-state):
-HHHHHHHHHHT--TT--HHHHHTSTT----GGGHHHHHHHHHH-S---SHHHHHHHHHHHHHHHHHHHHHHHHHHTT--TT--HHHHHHSTT----GGGHHHHHHHHHH-S---SHHHHHHHHHHHHHHHHHHHHHHHHHHTT--TT--HHHHHTSTT----GGGHHHHHHHHHH-S---SHHHHHT-

Sequence (189 aa):
AFTSVQQAANSGDASNITASVLGQIRALTFSSGNMLSYRSAIEDESAIADVAALQALIDSVDASLVAFASVQAAASSSDASSVTVDTLNAIRGLTFGGANVADYQAAIAAESSIADVATLQALLDSVDASLSGFAAVQAAATNSDASGISSATLSDIVGLTFDSANLADYQGAIAAEASIADVAALQAL

Mean predicted aligned error: 3.24 Å